Protein AF-A0A0F9H9V8-F1 (afdb_monomer_lite)

Organism: NCBI:txid412755

Secondary structure (DSSP, 8-state):
--SGGGSSS-SS--------HHHHHHHHHHHHHHHHHTTT-TTSS-HHHHHHHHHHHHHTT-HHHHHHHHHHHHHHHHT--HHHHHHHHHTTGGGGS-HHHHHHHHB-HHHHHHHHHHHHHHT-EEEEES-HHHHHHHHTT----TGGGGG-EEEEEEETBEEEEEEEEEESSS-S--GGGGG-TT--EEEEEEE--TTPEE---S--TT--EEEEEEESEEEEE-HHHH-TT-SEEEEE--TTS--EEEEE-GGGGG-TTEE---SS-S-----

pLDDT: mean 81.3, std 18.49, range [30.28, 97.94]

Radius of gyration: 24.4 Å; chains: 1; bounding box: 59×35×67 Å

Foldseek 3Di:
DPPVVPPPPDPDDPDPPPDDPVNVVVVVVVLVVVCVVVLNPCVSDPVVPSLVVLVVCVVVPPPSSLVVNLVVLLQQLQVLDLVSVVVCVVVVVLVSDDQLSSLVSNADPLQSVLVVQQCVLVVAGEDEDSDVVVCCVVPVPDPCAPVNVVVRYWYWYGGPRATQETEHEAELSRLADDPSVQSRLQHAYYAYEYECNDPDARDPPAAHQNYAYYEYEYEAEYEYECPCVRHVNYNAYEYEYHLVLRYAYEYAYLCVVVRPHYPYPDPHHPDYDHD

Structure (mmCIF, N/CA/C/O backbone):
data_AF-A0A0F9H9V8-F1
#
_entry.id   AF-A0A0F9H9V8-F1
#
loop_
_atom_site.group_PDB
_atom_site.id
_atom_site.type_symbol
_atom_site.label_atom_id
_atom_site.label_alt_id
_atom_site.label_comp_id
_atom_site.label_asym_id
_atom_site.label_entity_id
_atom_site.label_seq_id
_atom_site.pdbx_PDB_ins_code
_atom_site.Cartn_x
_atom_site.Cartn_y
_atom_site.Cartn_z
_atom_site.occupancy
_atom_site.B_iso_or_equiv
_atom_site.auth_seq_id
_atom_site.auth_comp_id
_atom_site.auth_asym_id
_atom_site.auth_atom_id
_atom_site.pdbx_PDB_model_num
ATOM 1 N N . MET A 1 1 ? -30.823 -3.955 3.398 1.00 42.53 1 MET A N 1
ATOM 2 C CA . MET A 1 1 ? -29.785 -3.569 4.380 1.00 42.53 1 MET A CA 1
ATOM 3 C C . MET A 1 1 ? -30.272 -3.730 5.824 1.00 42.53 1 MET A C 1
ATOM 5 O O . MET A 1 1 ? -29.443 -3.655 6.716 1.00 42.53 1 MET A O 1
ATOM 9 N N . ASP A 1 2 ? -31.561 -4.036 6.046 1.00 38.59 2 ASP A N 1
ATOM 10 C CA . ASP A 1 2 ? -32.163 -4.148 7.387 1.00 38.59 2 ASP A CA 1
ATOM 11 C C . ASP A 1 2 ? -32.181 -5.569 7.990 1.00 38.59 2 ASP A C 1
ATOM 13 O O . ASP A 1 2 ? -32.362 -5.717 9.192 1.00 38.59 2 ASP A O 1
ATOM 17 N N . GLU A 1 3 ? -31.931 -6.627 7.210 1.00 30.28 3 GLU A N 1
ATOM 18 C CA . GLU A 1 3 ? -31.941 -8.015 7.726 1.00 30.28 3 GLU A CA 1
ATOM 19 C C . GLU A 1 3 ? -30.644 -8.438 8.437 1.00 30.28 3 GLU A C 1
ATOM 21 O O . GLU A 1 3 ? -30.652 -9.360 9.249 1.00 30.28 3 GLU A O 1
ATOM 26 N N . PHE A 1 4 ? -29.524 -7.750 8.191 1.00 36.34 4 PHE A N 1
ATOM 27 C CA . PHE A 1 4 ? -28.227 -8.110 8.784 1.00 36.34 4 PHE A CA 1
ATOM 28 C C . PHE A 1 4 ? -28.034 -7.584 10.215 1.00 36.34 4 PHE A C 1
ATOM 30 O O . PHE A 1 4 ? -27.213 -8.120 10.956 1.00 36.34 4 PHE A O 1
ATOM 37 N N . LEU A 1 5 ? -28.806 -6.575 10.632 1.00 38.12 5 LEU A N 1
ATOM 38 C CA . LEU A 1 5 ? -28.723 -5.994 11.979 1.00 38.12 5 LEU A CA 1
ATOM 39 C C . LEU A 1 5 ? -29.393 -6.868 13.053 1.00 38.12 5 LEU A C 1
ATOM 41 O O . LEU A 1 5 ? -29.128 -6.686 14.237 1.00 38.12 5 LEU A O 1
ATOM 45 N N . SER A 1 6 ? -30.224 -7.840 12.660 1.00 37.81 6 SER A N 1
ATOM 46 C CA . SER A 1 6 ? -30.973 -8.683 13.601 1.00 37.81 6 SER A CA 1
ATOM 47 C C . SER A 1 6 ? -30.208 -9.929 14.068 1.00 37.81 6 SER A C 1
ATOM 49 O O . SER A 1 6 ? -30.595 -10.530 15.069 1.00 37.81 6 SER A O 1
ATOM 51 N N . GLN A 1 7 ? -29.153 -10.353 13.362 1.00 34.28 7 GLN A N 1
ATOM 52 C CA . GLN A 1 7 ? -28.537 -11.670 13.589 1.00 34.28 7 GLN A CA 1
ATOM 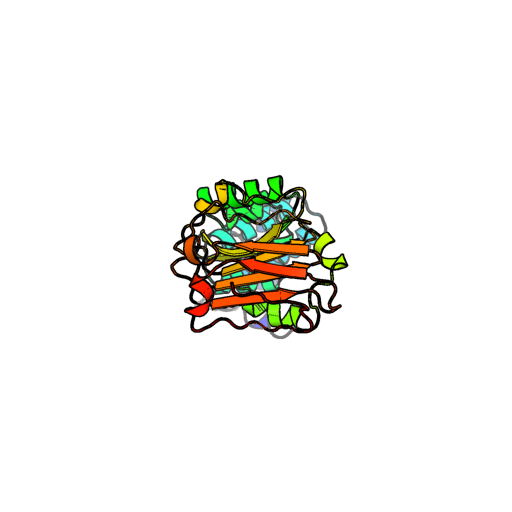53 C C . GLN A 1 7 ? -27.260 -11.640 14.448 1.00 34.28 7 GLN A C 1
ATOM 55 O O . GLN A 1 7 ? -26.796 -12.694 14.873 1.00 34.28 7 GLN A O 1
ATOM 60 N N . GLY A 1 8 ? -26.712 -10.461 14.763 1.00 35.69 8 GLY A N 1
ATOM 61 C CA . GLY A 1 8 ? -25.445 -10.331 15.503 1.00 35.69 8 GLY A CA 1
ATOM 62 C C . GLY A 1 8 ? -25.539 -10.351 17.036 1.00 35.69 8 GLY A C 1
ATOM 63 O O . GLY A 1 8 ? -24.519 -10.502 17.697 1.00 35.69 8 GLY A O 1
ATOM 64 N N . PHE A 1 9 ? -26.731 -10.218 17.628 1.00 50.59 9 PHE A N 1
ATOM 65 C CA . PHE A 1 9 ? -26.868 -9.905 19.063 1.00 50.59 9 PHE A CA 1
ATOM 66 C C . PHE A 1 9 ? -27.040 -11.105 20.014 1.00 50.59 9 PHE A C 1
ATOM 68 O O . PHE A 1 9 ? -27.325 -10.915 21.192 1.00 50.59 9 PHE A O 1
ATOM 75 N N . THR A 1 10 ? -26.868 -12.354 19.566 1.00 42.44 10 THR A N 1
ATOM 76 C CA . THR A 1 10 ? -27.238 -13.526 20.395 1.00 42.44 10 THR A CA 1
ATOM 77 C C . THR A 1 10 ? -26.189 -14.632 20.477 1.00 42.44 10 THR A C 1
ATOM 79 O O . THR A 1 10 ? -26.495 -15.809 20.304 1.00 42.44 10 THR A O 1
ATOM 82 N N . SER A 1 11 ? -24.948 -14.308 20.843 1.00 41.22 11 SER A N 1
ATOM 83 C CA . SER A 1 11 ? -24.007 -15.365 21.237 1.00 41.22 11 SER A CA 1
ATOM 84 C C . SER A 1 11 ? -23.058 -14.947 22.356 1.00 41.22 11 SER A C 1
ATOM 86 O O . SER A 1 11 ? -21.870 -14.781 22.104 1.00 41.22 11 SER A O 1
ATOM 88 N N . ASN A 1 12 ? -23.577 -14.777 23.583 1.00 43.12 12 ASN A N 1
ATOM 89 C CA . ASN A 1 12 ? -22.897 -15.213 24.823 1.00 43.12 12 ASN A CA 1
ATOM 90 C C . ASN A 1 12 ? -23.678 -14.946 26.126 1.00 43.12 12 ASN A C 1
ATOM 92 O O . ASN A 1 12 ? -23.116 -14.487 27.115 1.00 43.12 12 ASN A O 1
ATOM 96 N N . ILE A 1 13 ? -24.968 -15.297 26.187 1.00 49.28 13 ILE A N 1
ATOM 97 C CA . ILE A 1 13 ? -25.657 -15.448 27.481 1.00 49.28 13 ILE A CA 1
ATOM 98 C C . ILE A 1 13 ? -26.477 -16.742 27.451 1.00 49.28 13 ILE A C 1
ATOM 100 O O . ILE A 1 13 ? -27.664 -16.753 27.137 1.00 49.28 13 ILE A O 1
ATOM 104 N N . GLN A 1 14 ? -25.835 -17.868 27.777 1.00 43.97 14 GLN A N 1
ATOM 105 C CA . GLN A 1 14 ? -26.505 -19.148 28.057 1.00 43.97 14 GLN A CA 1
ATOM 106 C C . GLN A 1 14 ? -27.142 -19.171 29.462 1.00 43.97 14 GLN A C 1
ATOM 108 O O . GLN A 1 14 ? -27.005 -20.126 30.213 1.00 43.97 14 GLN A O 1
ATOM 113 N N . ASN A 1 15 ? -27.873 -18.114 29.806 1.00 46.66 15 ASN A N 1
ATOM 114 C CA . ASN A 1 15 ? -28.843 -18.095 30.896 1.00 46.66 15 ASN A CA 1
ATOM 115 C C . ASN A 1 15 ? -29.900 -17.049 30.534 1.00 46.66 15 ASN A C 1
ATOM 117 O O . ASN A 1 15 ? -29.785 -15.883 30.897 1.00 46.66 15 ASN A O 1
ATOM 121 N N . LYS A 1 16 ? -30.919 -17.451 29.762 1.00 49.47 16 LYS A N 1
ATOM 122 C CA . LYS A 1 16 ? -32.106 -16.622 29.519 1.00 49.47 16 LYS A CA 1
ATOM 123 C C . LYS A 1 16 ? -32.921 -16.528 30.813 1.00 49.47 16 LYS A C 1
ATOM 125 O O . LYS A 1 16 ? -33.947 -17.183 30.962 1.00 49.47 16 LYS A O 1
ATOM 130 N N . SER A 1 17 ? -32.484 -15.685 31.742 1.00 58.38 17 SER A N 1
ATOM 131 C CA . SER A 1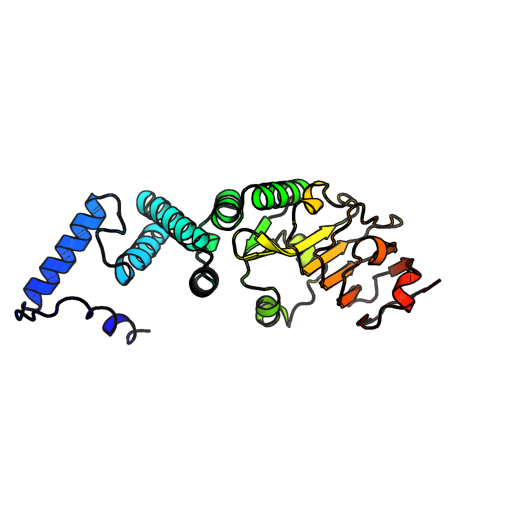 17 ? -33.447 -14.869 32.473 1.00 58.38 17 SER A CA 1
ATOM 132 C C . SER A 1 17 ? -34.182 -14.035 31.421 1.00 58.38 17 SER A C 1
ATOM 134 O O . SER A 1 17 ? -33.531 -13.332 30.647 1.00 58.38 17 SER A O 1
ATOM 136 N N . GLN A 1 18 ? -35.505 -14.175 31.314 1.00 71.81 18 GLN A N 1
ATOM 137 C CA . GLN A 1 18 ? -36.325 -13.326 30.445 1.00 71.81 18 GLN A CA 1
ATOM 138 C C . GLN A 1 18 ? -36.279 -11.894 30.988 1.00 71.81 18 GLN A C 1
ATOM 140 O O . GLN A 1 18 ? -37.134 -11.506 31.774 1.00 71.81 18 GLN A O 1
ATOM 145 N N . ILE A 1 19 ? -35.252 -11.139 30.606 1.00 83.12 19 ILE A N 1
ATOM 146 C CA . ILE A 1 19 ? -35.270 -9.683 30.712 1.00 83.12 19 ILE A CA 1
ATOM 147 C C . ILE A 1 19 ? -36.359 -9.164 29.775 1.00 83.12 19 ILE A C 1
ATOM 149 O O . ILE A 1 19 ? -36.521 -9.652 28.653 1.00 83.12 19 ILE A O 1
ATOM 153 N N . SER A 1 20 ? -37.161 -8.229 30.266 1.00 93.06 20 SER A N 1
ATOM 154 C CA . SER A 1 20 ? -38.171 -7.559 29.456 1.00 93.06 20 SER A CA 1
ATOM 155 C C . SER A 1 20 ? -37.505 -6.682 28.384 1.00 93.06 20 SER A C 1
ATOM 157 O O . SER A 1 20 ? -36.374 -6.229 28.578 1.00 93.06 20 SER A O 1
ATOM 159 N N . PRO A 1 21 ? -38.197 -6.376 27.269 1.00 92.25 21 PRO A N 1
ATOM 160 C CA . PRO A 1 21 ? -37.672 -5.453 26.258 1.00 92.25 21 PRO A CA 1
ATOM 161 C C . PRO A 1 21 ? -37.273 -4.079 26.823 1.00 92.25 21 PRO A C 1
ATOM 163 O O . PRO A 1 21 ? -36.350 -3.444 26.322 1.00 92.25 21 PRO A O 1
ATOM 166 N N . GLU A 1 22 ? -37.954 -3.618 27.876 1.00 93.06 22 GLU A N 1
ATOM 167 C CA . GLU A 1 22 ? -37.622 -2.368 28.564 1.00 93.06 22 GLU A CA 1
ATOM 168 C C . GLU A 1 22 ? -36.300 -2.480 29.338 1.00 93.06 22 GLU A C 1
ATOM 170 O O . GLU A 1 22 ? -35.440 -1.609 29.217 1.00 93.06 22 GLU A O 1
ATOM 175 N N . GLU A 1 23 ? -36.096 -3.564 30.089 1.00 91.81 23 GLU A N 1
ATOM 176 C CA . GLU A 1 23 ? -34.836 -3.811 30.802 1.00 91.81 23 GLU A CA 1
ATOM 177 C C . GLU A 1 23 ? -33.660 -3.981 29.831 1.00 91.81 23 GLU A C 1
ATOM 179 O O . GLU A 1 23 ? -32.587 -3.426 30.064 1.00 91.81 23 GLU A O 1
ATOM 184 N N . GLU A 1 24 ? -33.863 -4.686 28.715 1.00 87.25 24 GLU A N 1
ATOM 185 C CA . GLU A 1 24 ? -32.868 -4.821 27.645 1.00 87.25 24 GLU A CA 1
ATOM 186 C C . GLU A 1 24 ? -32.487 -3.449 27.063 1.00 87.25 24 GLU A C 1
ATOM 188 O O . GLU A 1 24 ? -31.302 -3.121 26.948 1.00 87.25 24 GLU A O 1
ATOM 193 N N . PHE A 1 25 ? -33.478 -2.595 26.781 1.00 90.12 25 PHE A N 1
ATOM 194 C CA . PHE A 1 25 ? -33.245 -1.225 26.322 1.00 90.12 25 PHE A CA 1
ATOM 195 C C . PHE A 1 25 ? -32.429 -0.403 27.331 1.00 90.12 25 PHE A C 1
ATOM 197 O O . PHE A 1 25 ? -31.466 0.268 26.949 1.00 90.12 25 PHE A O 1
ATOM 204 N N . TRP A 1 26 ? -32.762 -0.478 28.623 1.00 93.50 26 TRP A N 1
ATOM 205 C CA . TRP A 1 26 ? -32.015 0.210 29.680 1.00 93.50 26 TRP A CA 1
ATOM 206 C C . TRP A 1 26 ? -30.564 -0.258 29.780 1.00 93.50 26 TRP A C 1
ATOM 208 O O . TRP A 1 26 ? -29.662 0.573 29.937 1.00 93.50 26 TRP A O 1
ATOM 218 N N . VAL A 1 27 ? -30.321 -1.564 29.651 1.00 89.38 27 VAL A N 1
ATOM 219 C CA . VAL A 1 27 ? -28.967 -2.130 29.631 1.00 89.38 27 VAL A CA 1
ATOM 220 C C . VAL A 1 27 ? -28.179 -1.597 28.433 1.00 89.38 27 VAL A C 1
ATOM 222 O O . VAL A 1 27 ? -27.057 -1.116 28.605 1.00 89.38 27 VAL A O 1
ATOM 225 N N . HIS A 1 28 ? -28.763 -1.587 27.232 1.00 86.94 28 HIS A N 1
ATOM 226 C CA . HIS A 1 28 ? -28.102 -1.031 26.049 1.00 86.94 28 HIS A CA 1
ATOM 227 C C . HIS A 1 28 ? -27.785 0.462 26.191 1.00 86.94 28 HIS A C 1
ATOM 229 O O . HIS A 1 28 ? -26.655 0.874 25.921 1.00 86.94 28 HIS A O 1
ATOM 235 N N . CYS A 1 29 ? -28.740 1.265 26.666 1.00 91.88 29 CYS A N 1
ATOM 236 C CA . CYS A 1 29 ? -28.534 2.691 26.922 1.00 91.88 29 CYS A CA 1
ATOM 237 C C . CYS A 1 29 ? -27.418 2.932 27.946 1.00 91.88 29 CYS A C 1
ATOM 239 O O . CYS A 1 29 ? -26.574 3.803 27.740 1.00 91.88 29 CYS A O 1
ATOM 241 N N . SER A 1 30 ? -27.367 2.132 29.014 1.00 92.19 30 SER A N 1
ATOM 242 C CA . SER A 1 30 ? -26.337 2.242 30.054 1.00 92.19 30 SER A CA 1
ATOM 243 C C . SER A 1 30 ? -24.945 1.892 29.522 1.00 92.19 30 SER A C 1
ATOM 245 O O . SER A 1 30 ? -23.973 2.589 29.828 1.00 92.19 30 SER A O 1
ATOM 247 N N . ASN A 1 31 ? -24.845 0.867 28.669 1.00 92.19 31 ASN A N 1
ATOM 248 C CA . ASN A 1 31 ? -23.595 0.487 28.009 1.00 92.19 31 ASN A CA 1
ATOM 249 C C . ASN A 1 31 ? -23.102 1.588 27.058 1.00 92.19 31 ASN A C 1
ATOM 251 O O . ASN A 1 31 ? -21.935 1.968 27.119 1.00 92.19 31 ASN A O 1
ATOM 255 N N . ILE A 1 32 ? -23.986 2.159 26.230 1.00 93.69 32 ILE A N 1
ATOM 256 C CA . ILE A 1 32 ? -23.645 3.276 25.328 1.00 93.69 32 ILE A CA 1
ATOM 257 C C . ILE A 1 32 ? -23.238 4.519 26.129 1.00 93.69 32 ILE A C 1
ATOM 259 O O . ILE A 1 32 ? -22.255 5.179 25.788 1.00 93.69 32 ILE A O 1
ATOM 263 N N . HIS A 1 33 ? -23.954 4.829 27.213 1.00 93.75 33 HIS A N 1
ATOM 264 C CA . HIS A 1 33 ? -23.616 5.946 28.090 1.00 93.75 33 HIS A CA 1
ATOM 265 C C . HIS A 1 33 ? -22.220 5.768 28.694 1.00 93.75 33 HIS A C 1
ATOM 267 O O . HIS A 1 33 ? -21.375 6.654 28.569 1.00 93.75 33 HIS A O 1
ATOM 273 N N . THR A 1 34 ? -21.934 4.592 29.252 1.00 94.81 34 THR A N 1
ATOM 274 C CA . THR A 1 34 ? -20.624 4.262 29.829 1.00 94.81 34 THR A CA 1
ATOM 275 C C . THR A 1 34 ? -19.517 4.338 28.781 1.00 94.81 34 THR A C 1
ATOM 277 O O . THR A 1 34 ? -18.477 4.947 29.027 1.00 94.81 34 THR A O 1
ATOM 280 N N . TRP A 1 35 ? -19.750 3.788 27.590 1.00 95.31 35 TRP A N 1
ATOM 281 C CA . TRP A 1 35 ? -18.833 3.869 26.456 1.00 95.31 35 TRP A CA 1
ATOM 282 C C . TRP A 1 35 ? -18.513 5.325 26.069 1.00 95.31 35 TRP A C 1
ATOM 284 O O . TRP A 1 35 ? -17.344 5.677 25.910 1.00 95.31 35 TRP A O 1
ATOM 294 N N . SER A 1 36 ? -19.523 6.202 26.011 1.00 95.44 36 SER A N 1
ATOM 295 C CA . SER A 1 36 ? -19.330 7.631 25.718 1.00 95.44 36 SER A CA 1
ATOM 296 C C . SER A 1 36 ? -18.550 8.376 26.813 1.00 95.44 36 SER A C 1
ATOM 298 O O . SER A 1 36 ? -17.681 9.189 26.503 1.00 95.44 36 SER A O 1
ATOM 300 N N . LEU A 1 37 ? -18.787 8.054 28.093 1.00 95.12 37 LEU A N 1
ATOM 301 C CA . LEU A 1 37 ? -18.070 8.653 29.226 1.00 95.12 37 LEU A CA 1
ATOM 302 C C . LEU A 1 37 ? -16.596 8.230 29.290 1.00 95.12 37 LEU A C 1
ATOM 304 O O . LEU A 1 37 ? -15.765 8.969 29.813 1.00 95.12 37 LEU A O 1
ATOM 308 N N . ASN A 1 38 ? -16.257 7.069 28.732 1.00 95.94 38 ASN A N 1
ATOM 309 C CA . ASN A 1 38 ? -14.901 6.518 28.720 1.00 95.94 38 ASN A CA 1
ATOM 310 C C . ASN A 1 38 ? -14.177 6.777 27.391 1.00 95.94 38 ASN A C 1
ATOM 312 O O . ASN A 1 38 ? -13.389 5.955 26.931 1.00 95.94 38 ASN A O 1
ATOM 316 N N . SER A 1 39 ? -14.439 7.929 26.761 1.00 95.44 39 SER A N 1
ATOM 317 C CA . SER A 1 39 ? -13.772 8.348 25.518 1.00 95.44 39 SER A CA 1
ATOM 318 C C . SER A 1 39 ? -13.842 7.298 24.404 1.00 95.44 39 SER A C 1
ATOM 320 O O . SER A 1 39 ? -12.886 7.126 23.651 1.00 95.44 39 SER A O 1
ATOM 322 N N . TYR A 1 40 ? -14.975 6.603 24.307 1.00 96.25 40 TYR A N 1
ATOM 323 C CA . TYR A 1 40 ? -15.253 5.600 23.285 1.00 96.25 40 TYR A CA 1
ATOM 324 C C . TYR A 1 40 ? -14.365 4.344 23.320 1.00 96.25 40 TYR A C 1
ATOM 326 O O . TYR A 1 40 ? -14.160 3.721 22.275 1.00 96.25 40 TYR A O 1
ATOM 334 N N . ASP A 1 41 ? -13.878 3.932 24.496 1.00 93.44 41 ASP A N 1
ATOM 335 C CA . ASP A 1 41 ? -13.137 2.674 24.674 1.00 93.44 41 ASP A CA 1
ATOM 336 C C . ASP A 1 41 ? -13.905 1.472 24.087 1.00 93.44 41 ASP A C 1
ATOM 338 O O . ASP A 1 41 ? -14.933 1.037 24.611 1.00 93.44 41 ASP A O 1
ATOM 342 N N . THR A 1 42 ? -13.396 0.916 22.984 1.00 91.31 42 THR A N 1
ATOM 343 C CA . THR A 1 42 ? -14.050 -0.162 22.228 1.00 91.31 42 THR A CA 1
ATOM 344 C C . THR A 1 42 ? -14.091 -1.500 22.961 1.00 91.31 42 THR A C 1
ATOM 346 O O . THR A 1 42 ? -14.715 -2.430 22.458 1.00 91.31 42 THR A O 1
ATOM 349 N N . SER A 1 43 ? -13.473 -1.617 24.141 1.00 89.31 43 SER A N 1
ATOM 350 C CA . SER A 1 43 ? -13.613 -2.789 25.013 1.00 89.31 43 SER A CA 1
ATOM 351 C C . SER A 1 43 ? -14.905 -2.787 25.841 1.00 89.31 43 SER A C 1
ATOM 353 O O . SER A 1 43 ? -15.314 -3.842 26.325 1.00 89.31 43 SER A O 1
ATOM 355 N N . LEU A 1 44 ? -15.564 -1.629 25.985 1.00 90.19 44 LEU A N 1
ATOM 356 C CA . LEU A 1 44 ? -16.762 -1.450 26.820 1.00 90.19 44 LEU A CA 1
ATOM 357 C C . LEU A 1 44 ? -18.080 -1.681 26.076 1.00 90.19 44 LEU A C 1
ATOM 359 O O . LEU A 1 44 ? -19.141 -1.742 26.696 1.00 90.19 44 LEU A O 1
ATOM 363 N N . LEU A 1 45 ? -18.028 -1.779 24.750 1.00 90.19 45 LEU A N 1
ATOM 364 C CA . LEU A 1 45 ? -19.191 -1.991 23.903 1.00 90.19 45 LEU A CA 1
ATOM 365 C C . LEU A 1 45 ? -18.884 -3.101 22.903 1.00 90.19 45 LEU A C 1
ATOM 367 O O . LEU A 1 45 ? -17.759 -3.216 22.421 1.00 90.19 45 LEU A O 1
ATOM 371 N N . ASP A 1 46 ? -19.889 -3.914 22.584 1.00 86.12 46 ASP A N 1
ATOM 372 C CA . ASP A 1 46 ? -19.733 -4.972 21.593 1.00 86.12 46 ASP A CA 1
ATOM 373 C C . ASP A 1 46 ? -19.181 -4.406 20.272 1.00 86.12 46 ASP A C 1
ATOM 375 O O . ASP A 1 46 ? -19.636 -3.371 19.776 1.00 86.12 46 ASP A O 1
ATOM 379 N N . SER A 1 47 ? -18.182 -5.085 19.703 1.00 79.69 47 SER A N 1
ATOM 380 C CA . SER A 1 47 ? -17.448 -4.588 18.537 1.00 79.69 47 SER A CA 1
ATOM 381 C C . SER A 1 47 ? -18.319 -4.384 17.290 1.00 79.69 47 SER A C 1
ATOM 383 O O . SER A 1 47 ? -18.001 -3.506 16.481 1.00 79.69 47 SER A O 1
ATOM 385 N N . TYR A 1 48 ? -19.428 -5.127 17.158 1.00 82.75 48 TYR A N 1
ATOM 386 C CA . TYR A 1 48 ? -20.402 -4.960 16.078 1.00 82.75 48 TYR A CA 1
ATOM 387 C C . TYR A 1 48 ? -21.164 -3.639 16.187 1.00 82.75 48 TYR A C 1
ATOM 389 O O . TYR A 1 48 ? -21.622 -3.124 15.169 1.00 82.75 48 TYR A O 1
ATOM 397 N N . LEU A 1 49 ? -21.272 -3.063 17.387 1.00 88.31 49 LEU A N 1
ATOM 398 C CA . LEU A 1 49 ? -21.928 -1.778 17.618 1.00 88.31 49 LEU A CA 1
ATOM 399 C C . LEU A 1 49 ? -20.917 -0.631 17.764 1.00 88.31 49 LEU A C 1
ATOM 401 O O . LEU A 1 49 ? -21.109 0.438 17.185 1.00 88.31 49 LEU A O 1
ATOM 405 N N . ALA A 1 50 ? -19.814 -0.859 18.479 1.00 92.38 50 ALA A N 1
ATOM 406 C CA . ALA A 1 50 ? -18.801 0.156 18.759 1.00 92.38 50 ALA A CA 1
ATOM 407 C C . ALA A 1 50 ? -18.186 0.736 17.483 1.00 92.38 50 ALA A C 1
ATOM 409 O O . ALA A 1 50 ? -18.092 1.953 17.331 1.00 92.38 50 ALA A O 1
ATOM 410 N N . PHE A 1 51 ? -17.791 -0.123 16.539 1.00 91.50 51 PHE A N 1
ATOM 411 C CA . PHE A 1 51 ? -17.070 0.323 15.349 1.00 91.50 51 PHE A CA 1
ATOM 412 C C . PHE A 1 51 ? -17.957 1.135 14.378 1.00 91.50 51 PHE A C 1
ATOM 414 O O . PHE A 1 51 ? -17.537 2.224 13.972 1.00 91.50 51 PHE A O 1
ATOM 421 N N . PRO A 1 52 ? -19.200 0.717 14.051 1.00 92.38 52 PRO A N 1
ATOM 422 C CA . PRO A 1 52 ? -20.115 1.549 13.266 1.00 92.38 52 PRO A CA 1
ATOM 423 C C . PRO A 1 52 ? -20.510 2.862 13.956 1.00 92.38 52 PRO A C 1
ATOM 425 O O . PRO A 1 52 ? -20.609 3.888 13.280 1.00 92.38 52 PRO A O 1
ATOM 428 N N . LEU A 1 53 ? -20.711 2.862 15.282 1.00 94.94 53 LEU A N 1
ATOM 429 C CA . LEU A 1 53 ? -21.012 4.090 16.027 1.00 94.94 53 LEU A CA 1
ATOM 430 C C . LEU A 1 53 ? -19.839 5.074 15.992 1.00 94.94 53 LEU A C 1
ATOM 432 O O . LEU A 1 53 ? -20.051 6.248 15.688 1.00 94.94 53 LEU A O 1
ATOM 436 N N . LEU A 1 54 ? -18.606 4.598 16.215 1.00 96.44 54 LEU A N 1
ATOM 437 C CA . LEU A 1 54 ? -17.391 5.410 16.075 1.00 96.44 54 LEU A CA 1
ATOM 438 C C . LEU A 1 54 ? -17.314 6.076 14.707 1.00 96.44 54 LEU A C 1
ATOM 440 O O . LEU A 1 54 ? -17.074 7.279 14.628 1.00 96.44 54 LEU A O 1
ATOM 444 N N . LYS A 1 55 ? -17.561 5.311 13.637 1.00 95.88 55 LYS A N 1
ATOM 445 C CA . LYS A 1 55 ? -17.580 5.847 12.276 1.00 95.88 55 LYS A CA 1
ATOM 446 C C . LYS A 1 55 ? -18.601 6.977 12.144 1.00 95.88 55 LYS A C 1
ATOM 448 O O . LYS A 1 55 ? -18.265 8.047 11.648 1.00 95.88 55 LYS A O 1
ATOM 453 N N . LYS A 1 56 ? -19.843 6.759 12.590 1.00 96.88 56 LYS A N 1
ATOM 454 C CA . LYS A 1 56 ? -20.918 7.760 12.481 1.00 96.88 56 LYS A CA 1
ATOM 455 C C . LYS A 1 56 ? -20.598 9.041 13.251 1.00 96.88 56 LYS A C 1
ATOM 457 O O . LYS A 1 56 ? -20.852 10.122 12.732 1.00 96.88 56 LYS A O 1
ATOM 462 N N . LEU A 1 57 ? -20.016 8.931 14.444 1.00 97.25 57 LEU A N 1
ATOM 463 C CA . LEU A 1 57 ? -19.585 10.086 15.235 1.00 97.25 57 LEU A CA 1
ATOM 464 C C . LEU A 1 57 ? -18.392 10.812 14.594 1.00 97.25 57 LEU A C 1
ATOM 466 O O . LEU A 1 57 ? -18.390 12.039 14.520 1.00 97.25 57 LEU A O 1
ATOM 470 N N . ALA A 1 58 ? -17.413 10.068 14.072 1.00 97.25 58 ALA A N 1
ATOM 471 C CA . ALA A 1 58 ? -16.281 10.632 13.341 1.00 97.25 58 ALA A CA 1
ATOM 472 C C . ALA A 1 58 ? -16.734 11.394 12.083 1.00 97.25 58 ALA A C 1
ATOM 474 O O . ALA A 1 58 ? -16.252 12.499 11.828 1.00 97.25 58 ALA A O 1
ATOM 475 N N . ASP A 1 59 ? -17.691 10.835 11.335 1.00 96.44 59 ASP A N 1
ATOM 476 C CA . ASP A 1 59 ? -18.309 11.462 10.159 1.00 96.44 59 ASP A CA 1
ATOM 477 C C . ASP A 1 59 ? -19.112 12.717 10.534 1.00 96.44 59 ASP A C 1
ATOM 479 O O . ASP A 1 59 ? -19.130 13.688 9.781 1.00 96.44 59 ASP A O 1
ATOM 483 N N . ALA A 1 60 ? -19.744 12.718 11.712 1.00 97.75 60 ALA A N 1
ATOM 484 C CA . ALA A 1 60 ? -20.449 13.874 12.264 1.00 97.75 60 ALA A CA 1
ATOM 485 C C . ALA A 1 60 ? -19.509 14.968 12.813 1.00 97.75 60 ALA A C 1
ATOM 487 O O . ALA A 1 60 ? -19.978 16.045 13.178 1.00 97.75 60 ALA A O 1
ATOM 488 N N . GLY A 1 61 ? -18.195 14.721 12.854 1.00 96.88 61 GLY A N 1
ATOM 489 C CA . GLY A 1 61 ? -17.184 15.701 13.254 1.00 96.88 61 GLY A CA 1
ATOM 490 C C . GLY A 1 61 ? -16.748 15.638 14.721 1.00 96.88 61 GLY A C 1
ATOM 491 O O . GLY A 1 61 ? -16.020 16.530 15.159 1.00 96.88 61 GLY A O 1
ATOM 492 N N . ASP A 1 62 ? -17.127 14.603 15.478 1.00 97.94 62 ASP A N 1
ATOM 493 C CA . ASP A 1 62 ? -16.602 14.395 16.832 1.00 97.94 62 ASP A CA 1
ATOM 494 C C . ASP A 1 62 ? -15.097 14.074 16.771 1.00 97.94 62 ASP A C 1
ATOM 496 O O . ASP A 1 62 ? -14.667 13.058 16.216 1.00 97.94 62 ASP A O 1
ATOM 500 N N . LEU A 1 63 ? -14.277 14.961 17.344 1.00 97.12 63 LEU A N 1
ATOM 501 C CA . LEU A 1 63 ? -12.817 14.862 17.299 1.00 97.12 63 LEU A CA 1
ATOM 502 C C . LEU A 1 63 ? -12.271 13.676 18.105 1.00 97.12 63 LEU A C 1
ATOM 504 O O . LEU A 1 63 ? -11.269 13.078 17.701 1.00 97.12 63 LEU A O 1
ATOM 508 N N . ILE A 1 64 ? -12.912 13.323 19.222 1.00 97.62 64 ILE A N 1
ATOM 509 C CA . ILE A 1 64 ? -12.503 12.191 20.059 1.00 97.62 64 ILE A CA 1
ATOM 510 C C . ILE A 1 64 ? -12.837 10.899 19.315 1.00 97.62 64 ILE A C 1
ATOM 512 O O . ILE A 1 64 ? -11.961 10.048 19.159 1.00 97.62 64 ILE A O 1
ATOM 516 N N . ALA A 1 65 ? -14.052 10.788 18.772 1.00 97.56 65 ALA A N 1
ATOM 517 C CA . ALA A 1 65 ? -14.467 9.628 17.992 1.00 97.56 65 ALA A CA 1
ATOM 518 C C . ALA A 1 65 ? -13.598 9.457 16.746 1.00 97.56 65 ALA A C 1
ATOM 520 O O . ALA A 1 65 ? -13.140 8.353 16.469 1.00 97.56 65 ALA A O 1
ATOM 521 N N . LYS A 1 66 ? -13.290 10.546 16.029 1.00 97.62 66 LYS A N 1
ATOM 522 C CA . LYS A 1 66 ? -12.398 10.515 14.863 1.00 97.62 66 LYS A CA 1
ATOM 523 C C . LYS A 1 66 ? -11.012 9.986 15.217 1.00 97.62 66 LYS A C 1
ATOM 525 O O . LYS A 1 66 ? -10.470 9.171 14.474 1.00 97.62 66 LYS A O 1
ATOM 530 N N . ARG A 1 67 ? -10.440 10.420 16.343 1.00 97.62 67 ARG A N 1
ATOM 531 C CA . ARG A 1 67 ? -9.141 9.925 16.819 1.00 97.62 67 ARG A CA 1
ATOM 532 C C . ARG A 1 67 ? -9.194 8.427 17.133 1.00 97.62 67 ARG A C 1
ATOM 534 O O . ARG A 1 67 ? -8.406 7.674 16.570 1.00 97.62 67 ARG A O 1
ATOM 541 N N . VAL A 1 68 ? -10.150 7.997 17.958 1.00 97.38 68 VAL A N 1
ATOM 542 C CA . VAL A 1 68 ? -10.303 6.585 18.360 1.00 97.38 68 VAL A CA 1
ATOM 543 C C . VAL A 1 68 ? -10.602 5.693 17.153 1.00 97.38 68 VAL A C 1
ATOM 545 O O . VAL A 1 68 ? -10.037 4.613 17.017 1.00 97.38 68 VAL A O 1
ATOM 548 N N . PHE A 1 69 ? -11.430 6.163 16.219 1.00 97.31 69 PHE A N 1
ATOM 549 C CA . PHE A 1 69 ? -11.743 5.441 14.991 1.00 97.31 69 PHE A CA 1
ATOM 550 C C . PHE A 1 69 ? -10.488 5.181 14.146 1.00 97.31 69 PHE A C 1
ATOM 552 O O . PHE A 1 69 ? -10.250 4.048 13.729 1.00 97.31 69 PHE A O 1
ATOM 559 N N . LYS A 1 70 ? -9.629 6.194 13.960 1.00 97.81 70 LYS A N 1
ATOM 560 C CA . LYS A 1 70 ? -8.348 6.046 13.247 1.00 97.81 70 LYS A CA 1
ATOM 561 C C . LYS A 1 70 ? -7.386 5.079 13.945 1.00 97.81 70 LYS A C 1
ATOM 563 O O . LYS A 1 70 ? -6.739 4.269 13.276 1.00 97.81 70 LYS A O 1
ATOM 568 N N . GLU A 1 71 ? -7.296 5.138 15.274 1.00 96.50 71 GLU A N 1
ATOM 569 C CA . GLU A 1 71 ? -6.488 4.206 16.075 1.00 96.50 71 GLU A CA 1
ATOM 570 C C . GLU A 1 71 ? -6.967 2.756 15.877 1.00 96.50 71 GLU A C 1
ATOM 572 O O . GLU A 1 71 ? -6.166 1.850 15.631 1.00 96.50 71 GLU A O 1
ATOM 577 N N . GLU A 1 72 ? -8.281 2.541 15.879 1.00 96.50 72 GLU A N 1
ATOM 578 C CA . GLU A 1 72 ? -8.907 1.232 15.704 1.00 96.50 72 GLU A CA 1
ATOM 579 C C . GLU A 1 72 ? -8.779 0.676 14.275 1.00 96.50 72 GLU A C 1
ATOM 581 O O . GLU A 1 72 ? -8.610 -0.539 14.104 1.00 96.50 72 GLU A O 1
ATOM 586 N N . ILE A 1 73 ? -8.801 1.536 13.250 1.00 96.75 73 ILE A N 1
ATOM 587 C CA . ILE A 1 73 ? -8.454 1.161 11.869 1.00 96.75 73 ILE A CA 1
ATOM 588 C C . ILE A 1 73 ? -6.986 0.726 11.813 1.00 96.75 73 ILE A C 1
ATOM 590 O O . ILE A 1 73 ? -6.677 -0.367 11.335 1.00 96.75 73 ILE A O 1
ATOM 594 N N . SER A 1 74 ? -6.084 1.536 12.375 1.00 96.88 74 SER A N 1
ATOM 595 C CA . SER A 1 74 ? -4.642 1.265 12.380 1.00 96.88 74 SER A CA 1
ATOM 596 C C . SER A 1 74 ? -4.310 -0.052 13.088 1.00 96.88 74 SER A C 1
ATOM 598 O O . SER A 1 74 ? -3.508 -0.847 12.600 1.00 96.88 74 SER A O 1
ATOM 600 N N . LYS A 1 75 ? -4.957 -0.327 14.226 1.00 95.19 75 LYS A N 1
ATOM 601 C CA . LYS A 1 75 ? -4.815 -1.583 14.975 1.00 95.19 75 LYS A CA 1
ATOM 602 C C . LYS A 1 75 ? -5.244 -2.793 14.147 1.00 95.19 75 LYS A C 1
ATOM 604 O O . LYS A 1 75 ? -4.559 -3.813 14.168 1.00 95.19 75 LYS A O 1
ATOM 609 N N . ARG A 1 76 ? -6.344 -2.682 13.394 1.00 94.94 76 ARG A N 1
ATOM 610 C CA . ARG A 1 76 ? -6.838 -3.753 12.515 1.00 94.94 76 ARG A CA 1
ATOM 611 C C . ARG A 1 76 ? -5.916 -3.983 11.318 1.00 94.94 76 ARG A C 1
ATOM 613 O O . ARG A 1 76 ? -5.626 -5.140 11.024 1.00 94.94 76 ARG A O 1
ATOM 620 N N . LEU A 1 77 ? -5.387 -2.929 10.694 1.00 95.44 77 LEU A N 1
ATOM 621 C CA . LEU A 1 77 ? -4.390 -3.050 9.619 1.00 95.44 77 LEU A CA 1
ATOM 622 C C . LEU A 1 77 ? -3.130 -3.792 10.092 1.00 95.44 77 LEU A C 1
ATOM 624 O O . LEU A 1 77 ? -2.676 -4.718 9.419 1.00 95.44 77 LEU A O 1
ATOM 628 N N . LYS A 1 78 ? -2.648 -3.499 11.308 1.00 94.31 78 LYS A N 1
ATOM 629 C CA . LYS A 1 78 ? -1.481 -4.175 11.909 1.00 94.31 78 LYS A CA 1
ATOM 630 C C . LYS A 1 78 ? -1.657 -5.683 12.093 1.00 94.31 78 LYS A C 1
ATOM 632 O O . LYS A 1 78 ? -0.659 -6.404 12.121 1.00 94.31 78 LYS A O 1
ATOM 637 N N . THR A 1 79 ? -2.893 -6.184 12.192 1.00 91.69 79 THR A N 1
ATOM 638 C CA . THR A 1 79 ? -3.140 -7.635 12.297 1.00 91.69 79 THR A CA 1
ATOM 639 C C . THR A 1 79 ? -2.703 -8.395 11.046 1.00 91.69 79 THR A C 1
ATOM 641 O O . THR A 1 79 ? -2.454 -9.593 11.136 1.00 91.69 79 THR A O 1
ATOM 644 N N . ASN A 1 80 ? -2.599 -7.715 9.894 1.00 84.69 80 ASN A N 1
ATOM 645 C CA . ASN A 1 80 ? -2.249 -8.302 8.598 1.00 84.69 80 ASN A CA 1
ATOM 646 C C . ASN A 1 80 ? -3.148 -9.487 8.176 1.00 84.69 80 ASN A C 1
ATOM 648 O O . ASN A 1 80 ? -2.772 -10.277 7.312 1.00 84.69 80 ASN A O 1
ATOM 652 N N . VAL A 1 81 ? -4.350 -9.615 8.752 1.00 92.62 81 VAL A N 1
ATOM 653 C CA . VAL A 1 81 ? -5.309 -10.661 8.377 1.00 92.62 81 VAL A CA 1
ATOM 654 C C . VAL A 1 81 ? -5.975 -10.274 7.048 1.00 92.62 81 VAL A C 1
ATOM 656 O O . VAL A 1 81 ? -6.665 -9.251 7.004 1.00 92.62 81 VAL A O 1
ATOM 659 N N . PRO A 1 82 ? -5.857 -11.080 5.971 1.00 91.19 82 PRO A N 1
ATOM 660 C CA . PRO A 1 82 ? -6.347 -10.700 4.641 1.00 91.19 82 PRO A CA 1
ATOM 661 C C . PRO A 1 82 ? -7.836 -10.340 4.591 1.00 91.19 82 PRO A C 1
ATOM 663 O O . PRO A 1 82 ? -8.219 -9.389 3.917 1.00 91.19 82 PRO A O 1
ATOM 666 N N . GLN A 1 83 ? -8.682 -11.067 5.329 1.00 92.06 83 GLN A N 1
ATOM 667 C CA . GLN A 1 83 ? -10.125 -10.799 5.374 1.00 92.06 83 GLN A CA 1
ATOM 668 C C . GLN A 1 83 ? -10.438 -9.448 6.027 1.00 92.06 83 GLN A C 1
ATOM 670 O O . GLN A 1 83 ? -11.300 -8.717 5.543 1.00 92.06 83 GLN A O 1
ATOM 675 N N . VAL A 1 84 ? -9.700 -9.095 7.085 1.00 92.25 84 VAL A N 1
ATOM 676 C CA . VAL A 1 84 ? -9.824 -7.797 7.758 1.00 92.25 84 VAL A CA 1
ATOM 677 C C . VAL A 1 84 ? -9.372 -6.688 6.818 1.00 92.25 84 VAL A C 1
ATOM 679 O O . VAL A 1 84 ? -10.105 -5.723 6.632 1.00 92.25 84 VAL A O 1
ATOM 682 N N . LEU A 1 85 ? -8.217 -6.846 6.165 1.00 93.06 85 LEU A N 1
ATOM 683 C CA . LEU A 1 85 ? -7.723 -5.874 5.188 1.00 93.06 85 LEU A CA 1
ATOM 684 C C . LEU A 1 85 ? -8.741 -5.642 4.062 1.00 93.06 85 LEU A C 1
ATOM 686 O O . LEU A 1 85 ? -9.080 -4.500 3.764 1.00 93.06 85 LEU A O 1
ATOM 690 N N . ARG A 1 86 ? -9.279 -6.718 3.476 1.00 92.31 86 ARG A N 1
ATOM 691 C CA . ARG A 1 86 ? -10.275 -6.628 2.401 1.00 92.31 86 ARG A CA 1
ATOM 692 C C . ARG A 1 86 ? -11.542 -5.903 2.849 1.00 92.31 86 ARG A C 1
ATOM 694 O O . ARG A 1 86 ? -12.047 -5.062 2.115 1.00 92.31 86 ARG A O 1
ATOM 701 N N . PHE A 1 87 ? -12.028 -6.198 4.053 1.00 92.12 87 PHE A N 1
ATOM 702 C CA . PHE A 1 87 ? -13.165 -5.493 4.642 1.00 92.12 87 PHE A CA 1
ATOM 703 C C . PHE A 1 87 ? -12.882 -3.993 4.803 1.00 92.12 87 PHE A C 1
ATOM 705 O O . PHE A 1 87 ? -13.678 -3.177 4.345 1.00 92.12 87 PHE A O 1
ATOM 712 N N . LEU A 1 88 ? -11.733 -3.624 5.384 1.00 94.00 88 LEU A N 1
ATOM 713 C CA . LEU A 1 88 ? -11.377 -2.219 5.598 1.00 94.00 88 LEU A CA 1
ATOM 714 C C . LEU A 1 88 ? -11.287 -1.431 4.282 1.00 94.00 88 LEU A C 1
ATOM 716 O O . LEU A 1 88 ? -11.788 -0.312 4.217 1.00 94.00 88 LEU A O 1
ATOM 720 N N . LEU A 1 89 ? -10.687 -2.019 3.242 1.00 91.88 89 LEU A N 1
ATOM 721 C CA . LEU A 1 89 ? -10.543 -1.384 1.928 1.00 91.88 89 LEU A CA 1
ATOM 722 C C . LEU A 1 89 ? -11.876 -1.275 1.174 1.00 91.88 89 LEU A C 1
ATOM 724 O O . LEU A 1 89 ? -12.138 -0.267 0.519 1.00 91.88 89 LEU A O 1
ATOM 728 N N . ASN A 1 90 ? -12.743 -2.288 1.271 1.00 89.81 90 ASN A N 1
ATOM 729 C CA . ASN A 1 90 ? -14.067 -2.256 0.640 1.00 89.81 90 ASN A CA 1
ATOM 730 C C . ASN A 1 90 ? -14.945 -1.142 1.220 1.00 89.81 90 ASN A C 1
ATOM 732 O O . ASN A 1 90 ? -15.603 -0.420 0.471 1.00 89.81 90 ASN A O 1
ATOM 736 N N . GLU A 1 91 ? -14.890 -0.962 2.539 1.00 90.38 91 GLU A N 1
ATOM 737 C CA . GLU A 1 91 ? -15.603 0.100 3.252 1.00 90.38 91 GLU A CA 1
ATOM 738 C C . GLU A 1 91 ? -14.868 1.456 3.220 1.00 90.38 91 GLU A C 1
ATOM 740 O O . GLU A 1 91 ? -15.353 2.439 3.785 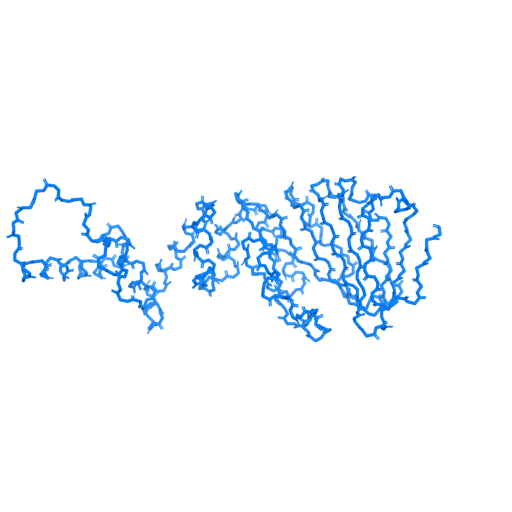1.00 90.38 91 GLU A O 1
ATOM 745 N N . LYS A 1 92 ? -13.714 1.531 2.535 1.00 91.56 92 LYS A N 1
ATOM 746 C CA . LYS A 1 92 ? -12.870 2.730 2.386 1.00 91.56 92 LYS A CA 1
ATOM 747 C C . LYS A 1 92 ? -12.418 3.340 3.719 1.00 91.56 92 LYS A C 1
ATOM 749 O O . LYS A 1 92 ? -12.315 4.562 3.855 1.00 91.56 92 LYS A O 1
ATOM 754 N N . TYR A 1 93 ? -12.173 2.506 4.728 1.00 95.19 93 TYR A N 1
ATOM 755 C CA . TYR A 1 93 ? -11.734 2.967 6.047 1.00 95.19 93 TYR A CA 1
ATOM 756 C C . TYR A 1 93 ? -10.286 3.454 6.069 1.00 95.19 93 TYR A C 1
ATOM 758 O O . TYR A 1 93 ? -9.932 4.290 6.896 1.00 95.19 93 TYR A O 1
ATOM 766 N N . ASP A 1 94 ? -9.455 2.993 5.142 1.00 92.94 94 ASP A N 1
ATOM 767 C CA . ASP A 1 94 ? -8.093 3.485 4.939 1.00 92.94 94 ASP A CA 1
ATOM 768 C C . ASP A 1 94 ? -8.045 4.993 4.628 1.00 92.94 94 ASP A C 1
ATOM 770 O O . ASP A 1 94 ? -7.113 5.670 5.057 1.00 92.94 94 ASP A O 1
ATOM 774 N N . LEU A 1 95 ? -9.090 5.551 4.001 1.00 93.25 95 LEU A N 1
ATOM 775 C CA . LEU A 1 95 ? -9.176 6.979 3.659 1.00 93.25 95 LEU A CA 1
ATOM 776 C C . LEU A 1 95 ? -9.302 7.918 4.875 1.00 93.25 95 LEU A C 1
ATOM 778 O O . LEU A 1 95 ? -9.192 9.135 4.725 1.00 93.25 95 LEU A O 1
ATOM 782 N N . TYR A 1 96 ? -9.536 7.384 6.079 1.00 96.25 96 TYR A N 1
ATOM 783 C CA . TYR A 1 96 ? -9.539 8.175 7.317 1.00 96.25 96 TYR A CA 1
ATOM 784 C C . TYR A 1 96 ? -8.126 8.419 7.866 1.00 96.25 96 TYR A C 1
ATOM 786 O O . TYR A 1 96 ? -7.954 9.265 8.752 1.00 96.25 96 TYR A O 1
ATOM 794 N N . LEU A 1 97 ? -7.125 7.683 7.374 1.00 97.12 97 LEU A N 1
ATOM 795 C CA . LEU A 1 97 ? -5.735 7.785 7.803 1.00 97.12 97 LEU A CA 1
ATOM 796 C C . LEU A 1 97 ? -4.959 8.781 6.936 1.00 97.12 97 LEU A C 1
ATOM 798 O O . LEU A 1 97 ? -5.208 8.936 5.741 1.00 97.12 97 LEU A O 1
ATOM 802 N N . THR A 1 98 ? -3.984 9.456 7.538 1.00 96.12 98 THR A N 1
ATOM 803 C CA . THR A 1 98 ? -2.952 10.166 6.778 1.00 96.12 98 THR A CA 1
ATOM 804 C C . THR A 1 98 ? -2.011 9.164 6.106 1.00 96.12 98 THR A C 1
ATOM 806 O O . THR A 1 98 ? -1.965 7.989 6.473 1.00 96.12 98 THR A O 1
ATOM 809 N N . GLN A 1 99 ? -1.206 9.634 5.148 1.00 94.56 99 GLN A N 1
ATOM 810 C CA . GLN A 1 99 ? -0.192 8.805 4.490 1.00 94.56 99 GLN A CA 1
ATOM 811 C C . GLN A 1 99 ? 0.737 8.129 5.514 1.00 94.56 99 GLN A C 1
ATOM 813 O O . GLN A 1 99 ? 0.980 6.931 5.441 1.00 94.56 99 GLN A O 1
ATOM 818 N N . GLU A 1 100 ? 1.219 8.883 6.501 1.00 95.94 100 GLU A N 1
ATOM 819 C CA . GLU A 1 100 ? 2.121 8.381 7.542 1.00 95.94 100 GLU A CA 1
ATOM 820 C C . GLU A 1 100 ? 1.454 7.318 8.430 1.00 95.94 100 GLU A C 1
ATOM 822 O O . GLU A 1 100 ? 2.039 6.268 8.711 1.00 95.94 100 GLU A O 1
ATOM 827 N N . GLU A 1 101 ? 0.205 7.551 8.838 1.00 97.38 101 GLU A N 1
ATOM 828 C CA . GLU A 1 101 ? -0.572 6.604 9.643 1.00 97.38 101 GLU A CA 1
ATOM 829 C C . GLU A 1 101 ? -0.879 5.319 8.864 1.00 97.38 101 GLU A C 1
ATOM 831 O O . GLU A 1 101 ? -0.751 4.217 9.401 1.00 97.38 101 GLU A O 1
ATOM 836 N N . LEU A 1 102 ? -1.231 5.435 7.581 1.00 97.31 102 LEU A N 1
ATOM 837 C CA . LEU A 1 102 ? -1.460 4.287 6.709 1.00 97.31 102 LEU A CA 1
ATOM 838 C C . LEU A 1 102 ? -0.186 3.445 6.578 1.00 97.31 102 LEU A C 1
ATOM 840 O O . LEU A 1 102 ? -0.205 2.247 6.854 1.00 97.31 102 LEU A O 1
ATOM 844 N N . LEU A 1 103 ? 0.938 4.067 6.212 1.00 97.19 103 LEU A N 1
ATOM 845 C CA . LEU A 1 103 ? 2.194 3.350 5.996 1.00 97.19 103 LEU A CA 1
ATOM 846 C C . LEU A 1 103 ? 2.705 2.694 7.285 1.00 97.19 103 LEU A C 1
ATOM 848 O O . LEU A 1 103 ? 3.074 1.523 7.271 1.00 97.19 103 LEU A O 1
ATOM 852 N N . SER A 1 104 ? 2.670 3.400 8.417 1.00 96.62 104 SER A N 1
ATOM 853 C CA . SER A 1 104 ? 3.107 2.858 9.714 1.00 96.62 104 SER A CA 1
ATOM 854 C C . SER A 1 104 ? 2.160 1.810 10.318 1.00 96.62 104 SER A C 1
ATOM 856 O O . SER A 1 104 ? 2.562 1.060 11.213 1.00 96.62 104 SER A O 1
ATOM 858 N N . SER A 1 105 ? 0.906 1.738 9.857 1.00 96.31 105 SER A N 1
ATOM 859 C CA . SER A 1 105 ? -0.060 0.730 10.310 1.00 96.31 105 SER A CA 1
ATOM 860 C C . SER A 1 105 ? -0.027 -0.561 9.496 1.00 96.31 105 SER A C 1
ATOM 862 O O . SER A 1 105 ? -0.336 -1.613 10.054 1.00 96.31 105 SER A O 1
ATOM 864 N N . ILE A 1 106 ? 0.375 -0.519 8.222 1.00 96.81 106 ILE A N 1
ATOM 865 C CA . ILE A 1 106 ? 0.399 -1.709 7.356 1.00 96.81 106 ILE A CA 1
ATOM 866 C C . ILE A 1 106 ? 1.804 -2.227 7.041 1.00 96.81 106 ILE A C 1
ATOM 868 O O . ILE A 1 106 ? 1.951 -3.416 6.773 1.00 96.81 106 ILE A O 1
ATOM 872 N N . LEU A 1 107 ? 2.838 -1.383 7.080 1.00 97.56 107 LEU A N 1
ATOM 873 C CA . LEU A 1 107 ? 4.208 -1.761 6.733 1.00 97.56 107 LEU A CA 1
ATOM 874 C C . LEU A 1 107 ? 5.103 -1.876 7.965 1.00 97.56 107 LEU A C 1
ATOM 876 O O . LEU A 1 107 ? 4.925 -1.209 8.982 1.00 97.56 107 LEU A O 1
ATOM 880 N N . ASN A 1 108 ? 6.130 -2.712 7.843 1.00 97.06 108 ASN A N 1
ATOM 881 C CA . ASN A 1 108 ? 7.262 -2.683 8.753 1.00 97.06 108 ASN A CA 1
ATOM 882 C C . ASN A 1 108 ? 8.050 -1.369 8.582 1.00 97.06 108 ASN A C 1
ATOM 884 O O . ASN A 1 108 ? 7.921 -0.673 7.574 1.00 97.06 108 ASN A O 1
ATOM 888 N N . THR A 1 109 ? 8.917 -1.059 9.544 1.00 96.44 109 THR A N 1
ATOM 889 C CA . THR A 1 109 ? 9.702 0.183 9.559 1.00 96.44 109 THR A CA 1
ATOM 890 C C . THR A 1 109 ? 10.535 0.405 8.292 1.00 96.44 109 THR A C 1
ATOM 892 O O . THR A 1 109 ? 10.579 1.518 7.782 1.00 96.44 109 THR A O 1
ATOM 895 N N . GLU A 1 110 ? 11.190 -0.632 7.769 1.00 96.69 110 GLU A N 1
ATOM 896 C CA . GLU A 1 110 ? 12.060 -0.535 6.593 1.00 96.69 110 GLU A CA 1
ATOM 897 C C . GLU A 1 110 ? 11.263 -0.194 5.326 1.00 96.69 110 GLU A C 1
ATOM 899 O O . GLU A 1 110 ? 11.609 0.763 4.629 1.00 96.69 110 GLU A O 1
ATOM 904 N N . ASP A 1 111 ? 10.187 -0.939 5.056 1.00 97.38 111 ASP A N 1
ATOM 905 C CA . ASP A 1 111 ? 9.311 -0.728 3.899 1.00 97.38 111 ASP A CA 1
ATOM 906 C C . ASP A 1 111 ? 8.552 0.605 4.009 1.00 97.38 111 ASP A C 1
ATOM 908 O O . ASP A 1 111 ? 8.412 1.313 3.014 1.00 97.38 111 ASP A O 1
ATOM 912 N N . SER A 1 112 ? 8.111 0.974 5.218 1.00 97.38 112 SER A N 1
ATOM 913 C CA . SER A 1 112 ? 7.431 2.247 5.489 1.00 97.38 112 SER A CA 1
ATOM 914 C C . SER A 1 112 ? 8.327 3.442 5.162 1.00 97.38 112 SER A C 1
ATOM 916 O O . SER A 1 112 ? 7.934 4.314 4.387 1.00 97.38 112 SER A O 1
ATOM 918 N N . ILE A 1 113 ? 9.572 3.441 5.660 1.00 96.50 113 ILE A N 1
ATOM 919 C CA . ILE A 1 113 ? 10.559 4.484 5.344 1.00 96.50 113 ILE A CA 1
ATOM 920 C C . ILE A 1 113 ? 10.851 4.495 3.842 1.00 96.50 113 ILE A C 1
ATOM 922 O O . ILE A 1 113 ? 10.840 5.554 3.224 1.00 96.50 113 ILE A O 1
ATOM 926 N N . ALA A 1 114 ? 11.082 3.326 3.234 1.00 97.00 114 ALA A N 1
ATOM 927 C CA . ALA A 1 114 ? 11.393 3.241 1.811 1.00 97.00 114 ALA A CA 1
ATOM 928 C C . ALA A 1 114 ? 10.282 3.838 0.938 1.00 97.00 114 ALA A C 1
ATOM 930 O O . ALA A 1 114 ? 10.575 4.621 0.034 1.00 97.00 114 ALA A O 1
ATOM 931 N N . LEU A 1 115 ? 9.022 3.496 1.220 1.00 97.25 115 LEU A N 1
ATOM 932 C CA . LEU A 1 115 ? 7.878 3.990 0.463 1.00 97.25 115 LEU A CA 1
ATOM 933 C C . LEU A 1 115 ? 7.608 5.474 0.738 1.00 97.25 115 LEU A C 1
ATOM 935 O O . LEU A 1 115 ? 7.287 6.204 -0.195 1.00 97.25 115 LEU A O 1
ATOM 939 N N . SER A 1 116 ? 7.809 5.945 1.971 1.00 96.50 116 SER A N 1
ATOM 940 C CA . SER A 1 116 ? 7.716 7.370 2.314 1.00 96.50 116 SER A CA 1
ATOM 941 C C . SER A 1 116 ? 8.777 8.213 1.594 1.00 96.50 116 SER A C 1
ATOM 943 O O . SER A 1 116 ? 8.472 9.294 1.087 1.00 96.50 116 SER A O 1
ATOM 945 N N . ASP A 1 117 ? 10.010 7.709 1.500 1.00 95.50 117 ASP A N 1
ATOM 946 C CA . ASP A 1 117 ? 11.103 8.370 0.779 1.00 95.50 117 ASP A CA 1
ATOM 947 C C . ASP A 1 117 ? 10.795 8.457 -0.723 1.00 95.50 117 ASP A C 1
ATOM 949 O O . ASP A 1 117 ? 11.021 9.493 -1.346 1.00 95.50 117 ASP A O 1
ATOM 953 N N . ILE A 1 118 ? 10.234 7.391 -1.306 1.00 94.50 118 ILE A N 1
ATOM 954 C CA . ILE A 1 118 ? 9.800 7.371 -2.712 1.00 94.50 118 ILE A CA 1
ATOM 955 C C . ILE A 1 118 ? 8.651 8.352 -2.941 1.00 94.50 118 ILE A C 1
ATOM 957 O O . ILE A 1 118 ? 8.699 9.127 -3.893 1.00 94.50 118 ILE A O 1
ATOM 961 N N . ALA A 1 119 ? 7.644 8.343 -2.065 1.00 94.06 119 ALA A N 1
ATOM 962 C CA . ALA A 1 119 ? 6.497 9.242 -2.145 1.00 94.06 119 ALA A CA 1
ATOM 963 C C . ALA A 1 119 ? 6.938 10.710 -2.121 1.00 94.06 119 ALA A C 1
ATOM 965 O O . ALA A 1 119 ? 6.498 11.507 -2.946 1.00 94.06 119 ALA A O 1
ATOM 966 N N . SER A 1 120 ? 7.866 11.040 -1.218 1.00 93.00 120 SER A N 1
ATOM 967 C CA . SER A 1 120 ? 8.430 12.384 -1.086 1.00 93.00 120 SER A CA 1
ATOM 968 C C . SER A 1 120 ? 9.284 12.768 -2.294 1.00 93.00 120 SER A C 1
ATOM 970 O O . SER A 1 120 ? 9.163 13.880 -2.791 1.00 93.00 120 SER A O 1
ATOM 972 N N . TYR A 1 121 ? 10.119 11.850 -2.793 1.00 91.62 121 TYR A N 1
ATOM 973 C CA . TYR A 1 121 ? 10.960 12.081 -3.972 1.00 91.62 121 TYR A CA 1
ATOM 974 C C . TYR A 1 121 ? 10.143 12.338 -5.241 1.00 91.62 121 TYR A C 1
ATOM 976 O O . TYR A 1 121 ? 10.542 13.159 -6.057 1.00 91.62 121 TYR A O 1
ATOM 984 N N . LEU A 1 122 ? 9.024 11.632 -5.413 1.00 89.88 122 LEU A N 1
ATOM 985 C CA . LEU A 1 122 ? 8.165 11.761 -6.591 1.00 89.88 122 LEU A CA 1
ATOM 986 C C . LEU A 1 122 ? 7.061 12.814 -6.434 1.00 89.88 122 LEU A C 1
ATOM 988 O O . LEU A 1 122 ? 6.377 13.097 -7.414 1.00 89.88 122 LEU A O 1
ATOM 992 N N . GLU A 1 123 ? 6.885 13.366 -5.231 1.00 91.00 123 GLU A N 1
ATOM 993 C CA . GLU A 1 123 ? 5.783 14.263 -4.861 1.00 91.00 123 GLU A CA 1
ATOM 994 C C . GLU A 1 123 ? 4.396 13.627 -5.091 1.00 91.00 123 GLU A C 1
ATOM 996 O O . GLU A 1 123 ? 3.480 14.247 -5.628 1.00 91.00 123 GLU A O 1
ATOM 1001 N N . VAL A 1 124 ? 4.230 12.362 -4.684 1.00 90.12 124 VAL A N 1
ATOM 1002 C CA . VAL A 1 124 ? 3.000 11.575 -4.902 1.00 90.12 124 VAL A CA 1
ATOM 1003 C C . VAL A 1 124 ? 2.396 11.038 -3.609 1.00 90.12 124 VAL A C 1
ATOM 1005 O O . VAL A 1 124 ? 3.058 10.961 -2.572 1.00 90.12 124 VAL A O 1
ATOM 1008 N N . LYS A 1 125 ? 1.131 10.605 -3.681 1.00 91.94 125 LYS A N 1
ATOM 1009 C CA . LYS A 1 125 ? 0.472 9.844 -2.614 1.00 91.94 125 LYS A CA 1
ATOM 1010 C C . LYS A 1 125 ? 0.258 8.398 -3.030 1.00 91.94 125 LYS A C 1
ATOM 1012 O O . LYS A 1 125 ? -0.063 8.104 -4.182 1.00 91.94 125 LYS A O 1
ATOM 1017 N N . TYR A 1 126 ? 0.413 7.509 -2.054 1.00 94.06 126 TYR A N 1
ATOM 1018 C CA . TYR A 1 126 ? 0.226 6.079 -2.237 1.00 94.06 126 TYR A CA 1
ATOM 1019 C C . TYR A 1 126 ? -1.023 5.584 -1.523 1.00 94.06 126 TYR A C 1
ATOM 1021 O O . TYR A 1 126 ? -1.167 5.767 -0.316 1.00 94.06 126 TYR A O 1
ATOM 1029 N N . TYR A 1 127 ? -1.875 4.887 -2.258 1.00 93.19 127 TYR A N 1
ATOM 1030 C CA . TYR A 1 127 ? -3.104 4.291 -1.763 1.00 93.19 127 TYR A CA 1
ATOM 1031 C C . TYR A 1 127 ? -2.961 2.775 -1.680 1.00 93.19 127 TYR A C 1
ATOM 1033 O O . TYR A 1 127 ? -2.395 2.129 -2.567 1.00 93.19 127 TYR A O 1
ATOM 1041 N N . LEU A 1 128 ? -3.476 2.210 -0.593 1.00 94.19 128 LEU A N 1
ATOM 1042 C CA . LEU A 1 128 ? -3.419 0.780 -0.343 1.00 94.19 128 LEU A CA 1
ATOM 1043 C C . LEU A 1 128 ? -4.504 0.063 -1.150 1.00 94.19 128 LEU A C 1
ATOM 1045 O O . LEU A 1 128 ? -5.670 0.448 -1.140 1.00 94.19 128 LEU A O 1
ATOM 1049 N N . VAL A 1 129 ? -4.125 -1.019 -1.819 1.00 92.88 129 VAL A N 1
ATOM 1050 C CA . VAL A 1 129 ? -5.053 -1.944 -2.473 1.00 92.88 129 VAL A CA 1
ATOM 1051 C C . VAL A 1 129 ? -4.789 -3.360 -1.987 1.00 92.88 129 VAL A C 1
ATOM 1053 O O . VAL A 1 129 ? -3.687 -3.680 -1.543 1.00 92.88 129 VAL A O 1
ATOM 1056 N N . PHE A 1 130 ? -5.804 -4.223 -2.057 1.00 90.56 130 PHE A N 1
ATOM 1057 C CA . PHE A 1 130 ? -5.654 -5.608 -1.613 1.00 90.56 130 PHE A CA 1
ATOM 1058 C C . PHE A 1 130 ? -4.679 -6.368 -2.518 1.00 90.56 130 PHE A C 1
ATOM 1060 O O . PHE A 1 130 ? -3.737 -6.993 -2.040 1.00 90.56 130 PHE A O 1
ATOM 1067 N N . GLN A 1 131 ? -4.893 -6.261 -3.829 1.00 88.81 131 GLN A N 1
ATOM 1068 C CA . GLN A 1 131 ? -3.987 -6.736 -4.868 1.00 88.81 131 GLN A CA 1
ATOM 1069 C C . GLN A 1 131 ? -4.261 -5.993 -6.183 1.00 88.81 131 GLN A C 1
ATOM 1071 O O . GLN A 1 131 ? -5.377 -5.521 -6.408 1.00 88.81 131 GLN A O 1
ATOM 1076 N N . PHE A 1 132 ? -3.289 -5.922 -7.092 1.00 85.94 132 PHE A N 1
ATOM 1077 C CA . PHE A 1 132 ? -3.458 -5.212 -8.370 1.00 85.94 132 PHE A CA 1
ATOM 1078 C C . PHE A 1 132 ? -4.447 -5.906 -9.314 1.00 85.94 132 PHE A C 1
ATOM 1080 O O . PHE A 1 132 ? -5.032 -5.264 -10.184 1.00 85.94 132 PHE A O 1
ATOM 1087 N N . ASP A 1 133 ? -4.690 -7.204 -9.137 1.00 79.50 133 ASP A N 1
ATOM 1088 C CA . ASP A 1 133 ? -5.724 -7.904 -9.900 1.00 79.50 133 ASP A CA 1
ATOM 1089 C C . ASP A 1 133 ? -7.140 -7.402 -9.538 1.00 79.50 133 ASP A C 1
ATOM 1091 O O . ASP A 1 133 ? -7.986 -7.314 -10.424 1.00 79.50 133 ASP A O 1
ATOM 1095 N N . ASP A 1 134 ? -7.370 -6.938 -8.302 1.00 68.50 134 ASP A N 1
ATOM 1096 C CA . ASP A 1 134 ? -8.646 -6.330 -7.879 1.00 68.50 134 ASP A CA 1
ATOM 1097 C C . ASP A 1 134 ? -8.828 -4.920 -8.473 1.00 68.50 134 ASP A C 1
ATOM 1099 O O . ASP A 1 134 ? -9.952 -4.441 -8.641 1.00 68.50 134 ASP A O 1
ATOM 1103 N N . LEU A 1 135 ? -7.729 -4.254 -8.853 1.00 65.81 135 LEU A N 1
ATOM 1104 C CA . LEU A 1 135 ? -7.797 -3.001 -9.602 1.00 65.81 135 LEU A CA 1
ATOM 1105 C C . LEU A 1 135 ? -8.348 -3.232 -11.013 1.00 65.81 135 LEU A C 1
ATOM 1107 O O . LEU A 1 135 ? -9.036 -2.361 -11.539 1.00 65.81 135 LEU A O 1
ATOM 1111 N N . ARG A 1 136 ? -8.125 -4.402 -11.630 1.00 53.66 136 ARG A N 1
ATOM 1112 C CA . ARG A 1 136 ? -8.575 -4.655 -13.009 1.00 53.66 136 ARG A CA 1
ATOM 1113 C C . ARG A 1 136 ? -10.083 -4.497 -13.174 1.00 53.66 136 ARG A C 1
ATOM 1115 O O . ARG A 1 136 ? -10.493 -3.938 -14.180 1.00 53.66 136 ARG A O 1
ATOM 1122 N N . GLU A 1 137 ? -10.904 -4.879 -12.200 1.00 47.75 137 GLU A N 1
ATOM 1123 C CA . GLU A 1 137 ? -12.359 -4.687 -12.315 1.00 47.75 137 GLU A CA 1
ATOM 1124 C C . GLU A 1 137 ? -12.781 -3.208 -12.272 1.00 47.75 137 GLU A C 1
ATOM 1126 O O . GLU A 1 137 ? -13.767 -2.839 -12.906 1.00 47.75 137 GLU A O 1
ATOM 1131 N N . LYS A 1 138 ? -12.001 -2.333 -11.620 1.00 48.12 138 LYS A N 1
ATOM 1132 C CA . LYS A 1 138 ? -12.213 -0.873 -11.648 1.00 48.12 138 LYS A CA 1
ATOM 1133 C C . LYS A 1 138 ? -11.575 -0.194 -12.869 1.00 48.12 138 LYS A C 1
ATOM 1135 O O . LYS A 1 138 ? -12.095 0.811 -13.342 1.00 48.12 138 LYS A O 1
ATOM 1140 N N . PHE A 1 139 ? -10.475 -0.744 -13.391 1.00 46.59 139 PHE A N 1
ATOM 1141 C CA . PHE A 1 139 ? -9.640 -0.149 -14.446 1.00 46.59 139 PHE A CA 1
ATOM 1142 C C . PHE A 1 139 ? -9.821 -0.761 -15.846 1.00 46.59 139 PHE A C 1
ATOM 1144 O O . PHE A 1 139 ? -9.209 -0.275 -16.796 1.00 46.59 139 PHE A O 1
ATOM 1151 N N . LEU A 1 140 ? -10.668 -1.784 -16.029 1.00 40.12 140 LEU A N 1
ATOM 1152 C CA . LEU A 1 140 ? -10.926 -2.408 -17.341 1.00 40.12 140 LEU A CA 1
ATOM 1153 C C . LEU A 1 140 ? -11.429 -1.420 -18.416 1.00 40.12 140 LEU A C 1
ATOM 1155 O O . LEU A 1 140 ? -11.360 -1.748 -19.597 1.00 40.12 140 LEU A O 1
ATOM 1159 N N . ASN A 1 141 ? -11.844 -0.205 -18.038 1.00 39.72 141 ASN A N 1
ATOM 1160 C CA . ASN A 1 141 ? -12.255 0.846 -18.973 1.00 39.72 141 ASN A CA 1
ATOM 1161 C C . ASN A 1 141 ? -11.268 2.012 -19.142 1.00 39.72 141 ASN A C 1
ATOM 1163 O O . ASN A 1 141 ? -11.547 2.898 -19.945 1.00 39.72 141 ASN A O 1
ATOM 1167 N N . ILE A 1 142 ? -10.131 2.049 -18.439 1.00 41.78 142 ILE A N 1
ATOM 1168 C CA . ILE A 1 142 ? -9.210 3.189 -18.525 1.00 41.78 142 ILE A CA 1
ATOM 1169 C C . ILE A 1 142 ? -7.776 2.663 -18.584 1.00 41.78 142 ILE A C 1
ATOM 1171 O O . ILE A 1 142 ? -7.118 2.424 -17.573 1.00 41.78 142 ILE A O 1
ATOM 1175 N N . TYR A 1 143 ? -7.259 2.515 -19.807 1.00 52.75 143 TYR A N 1
ATOM 1176 C CA . TYR A 1 143 ? -5.856 2.853 -20.035 1.00 52.75 143 TYR A CA 1
ATOM 1177 C C . TYR A 1 143 ? -5.678 4.239 -19.412 1.00 52.75 143 TYR A C 1
ATOM 1179 O O . TYR A 1 143 ? -6.306 5.158 -19.933 1.00 52.75 143 TYR A O 1
ATOM 1187 N N . ARG A 1 144 ? -4.947 4.379 -18.286 1.00 57.56 144 ARG A N 1
ATOM 1188 C CA . ARG A 1 144 ? -4.663 5.703 -17.699 1.00 57.56 144 ARG A CA 1
ATOM 1189 C C . ARG A 1 144 ? -4.259 6.604 -18.859 1.00 57.56 144 ARG A C 1
ATOM 1191 O O . ARG A 1 144 ? -3.277 6.311 -19.548 1.00 57.56 144 ARG A O 1
ATOM 1198 N N . SER A 1 145 ? -5.083 7.601 -19.149 1.00 57.91 145 SER A N 1
ATOM 1199 C CA . SER A 1 145 ? -4.754 8.573 -20.176 1.00 57.91 145 SER A CA 1
ATOM 1200 C C . SER A 1 145 ? -3.506 9.329 -19.717 1.00 57.91 145 SER A C 1
ATOM 1202 O O . SER A 1 145 ? -3.150 9.301 -18.537 1.00 57.91 145 SER A O 1
ATOM 1204 N N . GLN A 1 146 ? -2.816 10.007 -20.631 1.00 56.09 146 GLN A N 1
ATOM 1205 C CA . GLN A 1 146 ? -1.686 10.853 -20.239 1.00 56.09 146 GLN A CA 1
ATOM 1206 C C . GLN A 1 146 ? -2.106 11.895 -19.183 1.00 56.09 146 GLN A C 1
ATOM 1208 O O . GLN A 1 146 ? -1.319 12.232 -18.306 1.00 56.09 146 GLN A O 1
ATOM 1213 N N . GLU A 1 147 ? -3.363 12.344 -19.223 1.00 60.41 147 GLU A N 1
ATOM 1214 C CA . GLU A 1 147 ? -3.947 13.268 -18.249 1.00 60.41 147 GLU A CA 1
ATOM 1215 C C . GLU A 1 147 ? -4.091 12.626 -16.855 1.00 60.41 147 GLU A C 1
ATOM 1217 O O . GLU A 1 147 ? -3.804 13.274 -15.851 1.00 60.41 147 GLU A O 1
ATOM 1222 N N . ASP A 1 148 ? -4.406 11.327 -16.778 1.00 63.94 148 ASP A N 1
ATOM 1223 C CA . ASP A 1 148 ? -4.528 10.590 -15.510 1.00 63.94 148 ASP A CA 1
ATOM 1224 C C . ASP A 1 148 ? -3.183 10.337 -14.809 1.00 63.94 148 ASP A C 1
ATOM 1226 O O . ASP A 1 148 ? -3.150 10.061 -13.608 1.00 63.94 148 ASP A O 1
ATOM 1230 N N . LEU A 1 149 ? -2.055 10.429 -15.524 1.00 59.12 149 LEU A N 1
ATOM 1231 C CA . LEU A 1 149 ? -0.718 10.333 -14.916 1.00 59.12 149 LEU A CA 1
ATOM 1232 C C . LEU A 1 149 ? -0.429 11.509 -13.980 1.00 59.12 149 LEU A C 1
ATOM 1234 O O . LEU A 1 149 ? 0.355 11.374 -13.038 1.00 59.12 149 LEU A O 1
ATOM 1238 N N . TYR A 1 150 ? -1.093 12.643 -14.208 1.00 60.75 150 TYR A N 1
ATOM 1239 C CA . TYR A 1 150 ? -0.979 13.826 -13.365 1.00 60.75 150 TYR A CA 1
ATOM 1240 C C . TYR A 1 150 ? -1.936 13.800 -12.167 1.00 60.75 150 TYR A C 1
ATOM 1242 O O . TYR A 1 150 ? -1.910 14.728 -11.367 1.00 60.75 150 TYR A O 1
ATOM 1250 N N . ASN A 1 151 ? -2.734 12.739 -11.976 1.00 63.19 151 ASN A N 1
ATOM 1251 C CA . ASN A 1 151 ? -3.649 12.644 -10.832 1.00 63.19 151 ASN A CA 1
ATOM 1252 C C . ASN A 1 151 ? -2.958 12.301 -9.493 1.00 63.19 151 ASN A C 1
ATOM 1254 O O . ASN A 1 151 ? -3.643 12.183 -8.488 1.00 63.19 151 ASN A O 1
ATOM 1258 N N . TYR A 1 152 ? -1.624 12.184 -9.422 1.00 66.25 152 TYR A N 1
ATOM 1259 C CA . TYR A 1 152 ? -0.827 11.947 -8.193 1.00 66.25 152 TYR A CA 1
ATOM 1260 C C . TYR A 1 152 ? -1.224 10.724 -7.333 1.00 66.25 152 TYR A C 1
ATOM 1262 O O . TYR A 1 152 ? -0.648 10.523 -6.259 1.00 66.25 152 TYR A O 1
ATOM 1270 N N . GLU A 1 153 ? -2.163 9.892 -7.796 1.00 83.06 153 GLU A N 1
ATOM 1271 C CA . GLU A 1 153 ? -2.625 8.690 -7.106 1.00 83.06 153 GLU A CA 1
ATOM 1272 C C . GLU A 1 153 ? -1.911 7.451 -7.644 1.00 83.06 153 GLU A C 1
ATOM 1274 O O . GLU A 1 153 ? -2.090 7.029 -8.796 1.00 83.06 153 GLU A O 1
ATOM 1279 N N . TYR A 1 154 ? -1.100 6.851 -6.782 1.00 90.38 154 TYR A N 1
ATOM 1280 C CA . TYR A 1 154 ? -0.377 5.622 -7.071 1.00 90.38 154 TYR A CA 1
ATOM 1281 C C . TYR A 1 154 ? -0.769 4.553 -6.074 1.00 90.38 154 TYR A C 1
ATOM 1283 O O . TYR A 1 154 ? -1.098 4.852 -4.929 1.00 90.38 154 TYR A O 1
ATOM 1291 N N . TYR A 1 155 ? -0.748 3.299 -6.504 1.00 93.31 155 TYR A N 1
ATOM 1292 C CA . TYR A 1 155 ? -1.186 2.197 -5.659 1.00 93.31 155 TYR A CA 1
ATOM 1293 C C . TYR A 1 155 ? -0.022 1.326 -5.201 1.00 93.31 155 TYR A C 1
ATOM 1295 O O . TYR A 1 155 ? 0.995 1.175 -5.882 1.00 93.31 155 TYR A O 1
ATOM 1303 N N . PHE A 1 156 ? -0.196 0.721 -4.034 1.00 96.31 156 PHE A N 1
ATOM 1304 C CA . PHE A 1 156 ? 0.644 -0.367 -3.559 1.00 96.31 156 PHE A CA 1
ATOM 1305 C C . PHE A 1 156 ? -0.221 -1.408 -2.855 1.00 96.31 156 PHE A C 1
ATOM 1307 O O . PHE A 1 156 ? -1.292 -1.091 -2.336 1.00 96.31 156 PHE A O 1
ATOM 1314 N N . SER A 1 157 ? 0.250 -2.648 -2.814 1.00 95.88 157 SER A N 1
ATOM 1315 C CA . SER A 1 157 ? -0.316 -3.667 -1.935 1.00 95.88 157 SER A CA 1
ATOM 1316 C C . SER A 1 157 ? 0.713 -4.119 -0.918 1.00 95.88 157 SER A C 1
ATOM 1318 O O . SER A 1 157 ? 1.930 -4.066 -1.142 1.00 95.88 157 SER A O 1
ATOM 1320 N N . ALA A 1 158 ? 0.207 -4.555 0.229 1.00 95.62 158 ALA A N 1
ATOM 1321 C CA . ALA A 1 158 ? 1.034 -5.008 1.321 1.00 95.62 158 ALA A CA 1
ATOM 1322 C C . ALA A 1 158 ? 0.401 -6.190 2.043 1.00 95.62 158 ALA A C 1
ATOM 1324 O O . ALA A 1 158 ? -0.812 -6.251 2.240 1.00 95.62 158 ALA A O 1
ATOM 1325 N N . LEU A 1 159 ? 1.254 -7.113 2.472 1.00 92.69 159 LEU A N 1
ATOM 1326 C CA . LEU A 1 159 ? 0.864 -8.232 3.313 1.00 92.69 159 LEU A CA 1
ATOM 1327 C C . LEU A 1 159 ? 1.999 -8.558 4.276 1.00 92.69 159 LEU A C 1
ATOM 1329 O O . LEU A 1 159 ? 3.173 -8.527 3.903 1.00 92.69 159 LEU A O 1
ATOM 1333 N N . ASN A 1 160 ? 1.648 -8.897 5.517 1.00 92.88 160 ASN A N 1
ATOM 1334 C CA . ASN A 1 160 ? 2.608 -9.229 6.571 1.00 92.88 160 ASN A CA 1
ATOM 1335 C C . ASN A 1 160 ? 3.682 -8.144 6.753 1.00 92.88 160 ASN A C 1
ATOM 1337 O O . ASN A 1 160 ? 4.872 -8.440 6.881 1.00 92.88 160 ASN A O 1
ATOM 1341 N N . GLY A 1 161 ? 3.272 -6.874 6.718 1.00 95.25 161 GLY A N 1
ATOM 1342 C CA . GLY A 1 161 ? 4.196 -5.760 6.892 1.00 95.25 161 GLY A CA 1
ATOM 1343 C C . GLY A 1 161 ? 5.090 -5.457 5.690 1.00 95.25 161 GLY A C 1
ATOM 1344 O O . GLY A 1 161 ? 6.017 -4.668 5.846 1.00 95.25 161 GLY A O 1
ATOM 1345 N N . ARG A 1 162 ? 4.911 -6.091 4.528 1.00 97.06 162 ARG A N 1
ATOM 1346 C CA . ARG A 1 162 ? 5.824 -5.962 3.380 1.00 97.06 162 ARG A CA 1
ATOM 1347 C C . ARG A 1 162 ? 5.083 -5.510 2.130 1.00 97.06 162 ARG A C 1
ATOM 1349 O O . ARG A 1 162 ? 3.981 -5.990 1.881 1.00 97.06 162 ARG A O 1
ATOM 1356 N N . VAL A 1 163 ? 5.707 -4.643 1.334 1.00 97.81 163 VAL A N 1
ATOM 1357 C CA . VAL A 1 163 ? 5.204 -4.249 0.010 1.00 97.81 163 VAL A CA 1
ATOM 1358 C C . VAL A 1 163 ? 5.374 -5.420 -0.955 1.00 97.81 163 VAL A C 1
ATOM 1360 O O . VAL A 1 163 ? 6.480 -5.943 -1.115 1.00 97.81 163 VAL A O 1
ATOM 1363 N N . LEU A 1 164 ? 4.277 -5.825 -1.596 1.00 97.19 164 LEU A N 1
ATOM 1364 C CA . LEU A 1 164 ? 4.255 -6.915 -2.579 1.00 97.19 164 LEU A CA 1
ATOM 1365 C C . LEU A 1 164 ? 4.116 -6.400 -4.008 1.00 97.19 164 LEU A C 1
ATOM 1367 O O . LEU A 1 164 ? 4.727 -6.944 -4.932 1.00 97.19 164 LEU A O 1
ATOM 1371 N N . GLU A 1 165 ? 3.336 -5.338 -4.189 1.00 97.06 165 GLU A N 1
ATOM 1372 C CA . GLU A 1 165 ? 3.094 -4.717 -5.484 1.00 97.06 165 GLU A CA 1
ATOM 1373 C C . GLU A 1 165 ? 3.193 -3.205 -5.361 1.00 97.06 165 GLU A C 1
ATOM 1375 O O . GLU A 1 165 ? 2.746 -2.635 -4.365 1.00 97.06 165 GLU A O 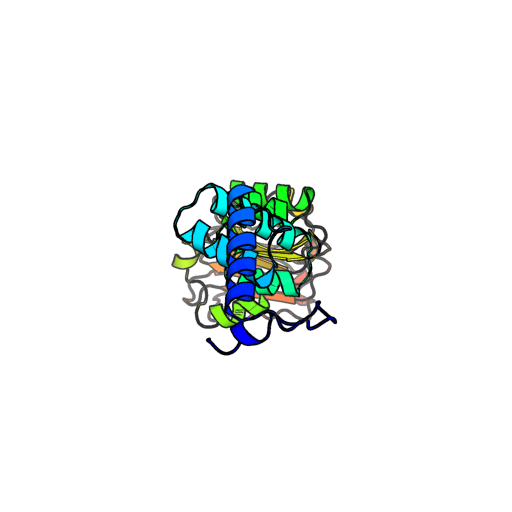1
ATOM 1380 N N . LEU A 1 166 ? 3.766 -2.555 -6.370 1.00 96.44 166 LEU A N 1
ATOM 1381 C CA . LEU A 1 166 ? 3.985 -1.116 -6.348 1.00 96.44 166 LEU A CA 1
ATOM 1382 C C . LEU A 1 166 ? 3.811 -0.507 -7.736 1.00 96.44 166 LEU A C 1
ATOM 1384 O O . LEU A 1 166 ? 4.331 -1.029 -8.725 1.00 96.44 166 LEU A O 1
ATOM 1388 N N . GLU A 1 167 ? 3.107 0.619 -7.794 1.00 93.62 167 GLU A N 1
ATOM 1389 C CA . GLU A 1 167 ? 3.134 1.522 -8.935 1.00 93.62 167 GLU A CA 1
ATOM 1390 C C . GLU A 1 167 ? 4.230 2.576 -8.760 1.00 93.62 167 GLU A C 1
ATOM 1392 O O . GLU A 1 167 ? 4.453 3.115 -7.675 1.00 93.62 167 GLU A O 1
ATOM 1397 N N . LEU A 1 168 ? 4.921 2.899 -9.844 1.00 92.44 168 LEU A N 1
ATOM 1398 C CA . LEU A 1 168 ? 5.961 3.913 -9.844 1.00 92.44 168 LEU A CA 1
ATOM 1399 C C . LEU A 1 168 ? 5.841 4.762 -11.099 1.00 92.44 168 LEU A C 1
ATOM 1401 O O . LEU A 1 168 ? 5.692 4.226 -12.195 1.00 92.44 168 LEU A O 1
ATOM 1405 N N . PHE A 1 169 ? 5.947 6.075 -10.941 1.00 89.75 169 PHE A N 1
ATOM 1406 C CA . PHE A 1 169 ? 6.007 7.009 -12.055 1.00 89.75 169 PHE A CA 1
ATOM 1407 C C . PHE A 1 169 ? 7.380 7.640 -12.155 1.00 89.75 169 PHE A C 1
ATOM 1409 O O . PHE A 1 169 ? 7.952 8.076 -11.158 1.00 89.75 169 PHE A O 1
ATOM 1416 N N . MET A 1 170 ? 7.898 7.694 -13.375 1.00 88.12 170 MET A N 1
ATOM 1417 C CA . MET A 1 170 ? 9.170 8.321 -13.680 1.00 88.12 170 MET A CA 1
ATOM 1418 C C . MET A 1 170 ? 9.023 9.212 -14.904 1.00 88.12 170 MET A C 1
ATOM 1420 O O . MET A 1 170 ? 8.347 8.881 -15.877 1.00 88.12 170 MET A O 1
ATOM 1424 N N . ASN A 1 171 ? 9.693 10.354 -14.853 1.00 86.19 171 ASN A N 1
ATOM 1425 C CA . ASN A 1 171 ? 9.699 11.346 -15.917 1.00 86.19 171 ASN A CA 1
ATOM 1426 C C . ASN A 1 171 ? 11.092 11.980 -16.021 1.00 86.19 171 ASN A C 1
ATOM 1428 O O . ASN A 1 171 ? 12.031 11.589 -15.328 1.00 86.19 171 ASN A O 1
ATOM 1432 N N . LYS A 1 172 ? 11.247 12.996 -16.872 1.00 84.62 172 LYS A N 1
ATOM 1433 C CA . LYS A 1 172 ? 12.532 13.693 -17.060 1.00 84.62 172 LYS A CA 1
ATOM 1434 C C . LYS A 1 172 ? 13.140 14.302 -15.781 1.00 84.62 172 LYS A C 1
ATOM 1436 O O . LYS A 1 172 ? 14.365 14.467 -15.743 1.00 84.62 172 LYS A O 1
ATOM 1441 N N . ASN A 1 173 ? 12.315 14.635 -14.780 1.00 84.75 173 ASN A N 1
ATOM 1442 C CA . ASN A 1 173 ? 12.739 15.170 -13.480 1.00 84.75 173 ASN A CA 1
ATOM 1443 C C . ASN A 1 173 ? 13.155 14.036 -12.526 1.00 84.75 173 ASN A C 1
ATOM 1445 O O . ASN A 1 173 ? 14.101 14.194 -11.758 1.00 84.75 173 ASN A O 1
ATOM 1449 N N . HIS A 1 174 ? 12.510 12.873 -12.645 1.00 85.31 174 HIS A N 1
ATOM 1450 C CA . HIS A 1 174 ? 12.727 11.681 -11.824 1.00 85.31 174 HIS A CA 1
ATOM 1451 C C . HIS A 1 174 ? 13.218 10.497 -12.668 1.00 85.31 174 HIS A C 1
ATOM 1453 O O . HIS A 1 174 ? 12.618 9.427 -12.683 1.00 85.31 174 HIS A O 1
ATOM 1459 N N . ALA A 1 175 ? 14.298 10.704 -13.426 1.00 81.38 175 ALA A N 1
ATOM 1460 C CA . ALA A 1 175 ? 14.795 9.714 -14.387 1.00 81.38 175 ALA A CA 1
ATOM 1461 C C . ALA A 1 175 ? 15.576 8.550 -13.742 1.00 81.38 175 ALA A C 1
ATOM 1463 O O . ALA A 1 175 ? 15.951 7.608 -14.438 1.00 81.38 175 ALA A O 1
ATOM 1464 N N . LEU A 1 176 ? 15.865 8.631 -12.439 1.00 83.88 176 LEU A N 1
ATOM 1465 C CA . LEU A 1 176 ? 16.608 7.619 -11.690 1.00 83.88 176 LEU A CA 1
ATOM 1466 C C . LEU A 1 176 ? 15.694 6.947 -10.673 1.00 83.88 176 LEU A C 1
ATOM 1468 O O . LEU A 1 176 ? 14.912 7.617 -9.999 1.00 83.88 176 LEU A O 1
ATOM 1472 N N . PHE A 1 177 ? 15.865 5.637 -10.497 1.00 86.12 177 PHE A N 1
ATOM 1473 C CA . PHE A 1 177 ? 15.181 4.938 -9.420 1.00 86.12 177 PHE A CA 1
ATOM 1474 C C . PHE A 1 177 ? 15.640 5.472 -8.052 1.00 86.12 177 PHE A C 1
ATOM 1476 O O . PHE A 1 177 ? 16.847 5.659 -7.826 1.00 86.12 177 PHE A O 1
ATOM 1483 N N . PRO A 1 178 ? 14.704 5.681 -7.110 1.00 87.00 178 PRO A N 1
ATOM 1484 C CA . PRO A 1 178 ? 15.039 6.053 -5.744 1.00 87.00 178 PRO A CA 1
ATOM 1485 C C . PRO A 1 178 ? 15.944 4.999 -5.106 1.00 87.00 178 PRO A C 1
ATOM 1487 O O . PRO A 1 178 ? 15.646 3.808 -5.143 1.00 87.00 178 PRO A O 1
ATOM 1490 N N . ARG A 1 179 ? 17.044 5.412 -4.466 1.00 86.00 179 ARG A N 1
ATOM 1491 C CA . ARG A 1 179 ? 18.028 4.471 -3.885 1.00 86.00 179 ARG A CA 1
ATOM 1492 C C . ARG A 1 179 ? 17.418 3.513 -2.858 1.00 86.00 179 ARG A C 1
ATOM 1494 O O . ARG A 1 179 ? 17.938 2.420 -2.660 1.00 86.00 179 ARG A O 1
ATOM 1501 N N . THR A 1 180 ? 16.327 3.919 -2.216 1.00 90.62 180 THR A N 1
ATOM 1502 C CA . THR A 1 180 ? 15.596 3.141 -1.212 1.00 90.62 180 THR A CA 1
ATOM 1503 C C . THR A 1 180 ? 14.801 1.979 -1.789 1.00 90.62 180 THR A C 1
ATOM 1505 O O . THR A 1 180 ? 14.396 1.106 -1.029 1.00 90.62 180 THR A O 1
ATOM 1508 N N . PHE A 1 181 ? 14.629 1.901 -3.110 1.00 89.00 181 PHE A N 1
ATOM 1509 C CA . PHE A 1 181 ? 13.878 0.825 -3.757 1.00 89.00 181 PHE A CA 1
ATOM 1510 C C . PHE A 1 181 ? 14.481 -0.567 -3.487 1.00 89.00 181 PHE A C 1
ATOM 1512 O O . PHE A 1 181 ? 13.767 -1.565 -3.443 1.00 89.00 181 PHE A O 1
ATOM 1519 N N . ASN A 1 182 ? 15.793 -0.643 -3.229 1.00 88.94 182 ASN A N 1
ATOM 1520 C CA . ASN A 1 182 ? 16.490 -1.885 -2.875 1.00 88.94 182 ASN A CA 1
ATOM 1521 C C . ASN A 1 182 ? 16.088 -2.469 -1.501 1.00 88.94 182 ASN A C 1
ATOM 1523 O O . ASN A 1 182 ? 16.468 -3.605 -1.181 1.00 88.94 182 ASN A O 1
ATOM 1527 N N . LYS A 1 183 ? 15.353 -1.707 -0.682 1.00 93.88 183 LYS A N 1
ATOM 1528 C CA . LYS A 1 183 ? 14.851 -2.131 0.629 1.00 93.88 183 LYS A CA 1
ATOM 1529 C C . LYS A 1 183 ? 13.657 -3.080 0.509 1.00 93.88 183 LYS A C 1
ATOM 1531 O O . LYS A 1 183 ? 13.469 -3.918 1.384 1.00 93.88 183 LYS A O 1
ATOM 1536 N N . PHE A 1 184 ? 12.898 -3.038 -0.589 1.00 95.69 184 PHE A N 1
ATOM 1537 C CA . PHE A 1 184 ? 11.732 -3.906 -0.766 1.00 95.69 184 PHE A CA 1
ATOM 1538 C C . PHE A 1 184 ? 12.126 -5.355 -1.086 1.00 95.69 184 PHE A C 1
ATOM 1540 O O . PHE A 1 184 ? 12.203 -5.769 -2.239 1.00 95.69 184 PHE A O 1
ATOM 1547 N N . LYS A 1 185 ? 12.360 -6.163 -0.046 1.00 94.94 185 LYS A N 1
ATOM 1548 C CA . LYS A 1 185 ? 12.820 -7.562 -0.185 1.00 94.94 185 LYS A CA 1
ATOM 1549 C C . LYS A 1 185 ? 11.755 -8.542 -0.681 1.00 94.94 185 LYS A C 1
ATOM 1551 O O . LYS A 1 185 ? 12.078 -9.692 -0.973 1.00 94.94 185 LYS A O 1
ATOM 1556 N N . LYS A 1 186 ? 10.490 -8.122 -0.700 1.00 97.38 186 LYS A N 1
ATOM 1557 C CA . LYS A 1 186 ? 9.326 -8.945 -1.062 1.00 97.38 186 LYS A CA 1
ATOM 1558 C C . LYS A 1 186 ? 8.512 -8.353 -2.213 1.00 97.38 186 LYS A C 1
ATOM 1560 O O . LYS A 1 186 ? 7.440 -8.866 -2.493 1.00 97.38 186 LYS A O 1
ATOM 1565 N N . LEU A 1 187 ? 9.018 -7.316 -2.886 1.00 97.44 187 LEU A N 1
ATOM 1566 C CA . LEU A 1 187 ? 8.326 -6.741 -4.034 1.00 97.44 187 LEU A CA 1
ATOM 1567 C C . LEU A 1 187 ? 8.339 -7.749 -5.183 1.00 97.44 187 LEU A C 1
ATOM 1569 O O . LEU A 1 187 ? 9.401 -8.037 -5.735 1.00 97.44 187 LEU A O 1
ATOM 1573 N N . GLU A 1 188 ? 7.166 -8.269 -5.526 1.00 96.88 188 GLU A N 1
ATOM 1574 C CA . GLU A 1 188 ? 6.970 -9.287 -6.557 1.00 96.88 188 GLU A CA 1
ATOM 1575 C C . GLU A 1 188 ? 6.459 -8.684 -7.865 1.00 96.88 188 GLU A C 1
ATOM 1577 O O . GLU A 1 188 ? 6.782 -9.206 -8.936 1.00 96.88 188 GLU A O 1
ATOM 1582 N N . ARG A 1 189 ? 5.685 -7.589 -7.808 1.00 95.81 189 ARG A N 1
ATOM 1583 C CA . ARG A 1 189 ? 5.115 -6.940 -9.000 1.00 95.81 189 ARG A CA 1
ATOM 1584 C C . ARG A 1 189 ? 5.389 -5.439 -9.016 1.00 95.81 189 ARG A C 1
ATOM 1586 O O . ARG A 1 189 ? 5.128 -4.743 -8.042 1.00 95.81 189 ARG A O 1
ATOM 1593 N N . LEU A 1 190 ? 5.883 -4.932 -10.141 1.00 95.12 190 LEU A N 1
ATOM 1594 C CA . LEU A 1 190 ? 6.169 -3.511 -10.340 1.00 95.12 190 LEU A CA 1
ATOM 1595 C C . LEU A 1 190 ? 5.481 -3.015 -11.605 1.00 95.12 190 LEU A C 1
ATOM 1597 O O . LEU A 1 190 ? 5.639 -3.600 -12.677 1.00 95.12 190 LEU A O 1
ATOM 1601 N N . TYR A 1 191 ? 4.696 -1.952 -11.461 1.00 92.50 191 TYR A N 1
ATOM 1602 C CA . TYR A 1 191 ? 4.008 -1.274 -12.553 1.00 92.50 191 TYR A CA 1
ATOM 1603 C C . TYR A 1 191 ? 4.664 0.094 -12.729 1.00 92.50 191 TYR A C 1
ATOM 1605 O O . TYR A 1 191 ? 4.579 0.949 -11.854 1.00 92.50 191 TYR A O 1
ATOM 1613 N N . LEU A 1 192 ? 5.363 0.278 -13.841 1.00 91.19 192 LEU A N 1
ATOM 1614 C CA . LEU A 1 192 ? 6.197 1.435 -14.110 1.00 91.19 192 LEU A CA 1
ATOM 1615 C C . LEU A 1 192 ? 5.566 2.301 -15.200 1.00 91.19 192 LEU A C 1
ATOM 1617 O O . LEU A 1 192 ? 5.426 1.861 -16.339 1.00 91.19 192 LEU A O 1
ATOM 1621 N N . TYR A 1 193 ? 5.221 3.533 -14.854 1.00 88.62 193 TYR A N 1
ATOM 1622 C CA . TYR A 1 193 ? 4.694 4.544 -15.761 1.00 88.62 193 TYR A CA 1
ATOM 1623 C C . TYR A 1 193 ? 5.815 5.513 -16.135 1.00 88.62 193 TYR A C 1
ATOM 1625 O O . TYR A 1 193 ? 6.457 6.093 -15.260 1.00 88.62 193 TYR A O 1
ATOM 1633 N N . LEU A 1 194 ? 6.070 5.668 -17.430 1.00 87.62 194 LEU A N 1
ATOM 1634 C CA . LEU A 1 194 ? 7.201 6.424 -17.959 1.00 87.62 194 LEU A CA 1
ATOM 1635 C C . LEU A 1 194 ? 6.693 7.539 -18.860 1.00 87.62 194 LEU A C 1
ATOM 1637 O O . LEU A 1 194 ? 6.167 7.249 -19.929 1.00 87.62 194 LEU A O 1
ATOM 1641 N N . ASP A 1 195 ? 6.871 8.794 -18.457 1.00 86.62 195 ASP A N 1
ATOM 1642 C CA . ASP A 1 195 ? 6.440 9.951 -19.248 1.00 86.62 195 ASP A CA 1
ATOM 1643 C C . ASP A 1 195 ? 7.631 10.723 -19.819 1.00 86.62 195 ASP A C 1
ATOM 1645 O O . ASP A 1 195 ? 8.453 11.280 -19.084 1.00 86.62 195 ASP A O 1
ATOM 1649 N N . ASN A 1 196 ? 7.697 10.735 -21.152 1.00 78.00 196 ASN A N 1
ATOM 1650 C CA . ASN A 1 196 ? 8.546 11.565 -21.997 1.00 78.00 196 ASN A CA 1
ATOM 1651 C C . ASN A 1 196 ? 9.943 11.834 -21.415 1.00 78.00 196 ASN A C 1
ATOM 1653 O O . ASN A 1 196 ? 10.289 12.940 -20.982 1.00 78.00 196 ASN A O 1
ATOM 1657 N N . LEU A 1 197 ? 10.779 10.800 -21.447 1.00 75.00 197 LEU A N 1
ATOM 1658 C CA . LEU A 1 197 ? 12.162 10.860 -20.974 1.00 75.00 197 LEU A CA 1
ATOM 1659 C C . LEU A 1 197 ? 13.106 11.509 -21.996 1.00 75.00 197 LEU A C 1
ATOM 1661 O O . LEU A 1 197 ? 14.289 11.734 -21.713 1.00 75.00 197 LEU A O 1
ATOM 1665 N N . GLY A 1 198 ? 12.588 11.844 -23.180 1.00 74.94 198 GLY A N 1
ATOM 1666 C CA . GLY A 1 198 ? 13.368 12.355 -24.295 1.00 74.94 198 GLY A CA 1
ATOM 1667 C C . GLY A 1 198 ? 14.418 11.334 -24.727 1.00 74.94 198 GLY A C 1
ATOM 1668 O O . GLY A 1 198 ? 14.131 10.154 -24.888 1.00 74.94 198 GLY A O 1
ATOM 1669 N N . GLN A 1 199 ? 15.662 11.781 -24.901 1.00 70.88 199 GLN A N 1
ATOM 1670 C CA . GLN A 1 199 ? 16.767 10.894 -25.283 1.00 70.88 199 GLN A CA 1
ATOM 1671 C C . GLN A 1 199 ? 17.407 10.149 -24.102 1.00 70.88 199 GLN A C 1
ATOM 1673 O O . GLN A 1 199 ? 18.307 9.336 -24.333 1.00 70.88 199 GLN A O 1
ATOM 1678 N N . LYS A 1 200 ? 16.990 10.422 -22.855 1.00 75.56 200 LYS A N 1
ATOM 1679 C CA . LYS A 1 200 ? 17.568 9.767 -21.678 1.00 75.56 200 LYS A CA 1
ATOM 1680 C C . LYS A 1 200 ? 17.123 8.309 -21.631 1.00 75.56 200 LYS A C 1
ATOM 1682 O O . LYS A 1 200 ? 15.933 8.010 -21.687 1.00 75.56 200 LYS A O 1
ATOM 1687 N N . MET A 1 201 ? 18.096 7.417 -21.501 1.00 73.81 201 MET A N 1
ATOM 1688 C CA . MET A 1 201 ? 17.836 6.019 -21.180 1.00 73.81 201 MET A CA 1
ATOM 1689 C C . MET A 1 201 ? 17.467 5.889 -19.710 1.00 73.81 201 MET A C 1
ATOM 1691 O O . MET A 1 201 ? 18.099 6.513 -18.856 1.00 73.81 201 MET A O 1
ATOM 1695 N N . ILE A 1 202 ? 16.471 5.056 -19.423 1.00 76.44 202 ILE A N 1
ATOM 1696 C CA . ILE A 1 202 ? 16.261 4.576 -18.063 1.00 76.44 202 ILE A CA 1
ATOM 1697 C C . ILE A 1 202 ? 17.355 3.574 -17.763 1.00 76.44 202 ILE A C 1
ATOM 1699 O O . ILE A 1 202 ? 17.445 2.524 -18.403 1.00 76.44 202 ILE A O 1
ATOM 1703 N N . ASP A 1 203 ? 18.153 3.910 -16.761 1.00 72.44 203 ASP A N 1
ATOM 1704 C CA . ASP A 1 203 ? 19.037 2.963 -16.114 1.00 72.44 203 ASP A CA 1
ATOM 1705 C C . ASP A 1 203 ? 18.356 2.477 -14.836 1.00 72.44 203 ASP A C 1
ATOM 1707 O O . ASP A 1 203 ? 18.147 3.237 -13.881 1.00 72.44 203 ASP A O 1
ATOM 1711 N N . PHE A 1 204 ? 17.985 1.199 -14.828 1.00 79.50 204 PHE A N 1
ATOM 1712 C CA . PHE A 1 204 ? 17.611 0.516 -13.604 1.00 79.50 204 PHE A CA 1
ATOM 1713 C C . PHE A 1 204 ? 18.889 0.373 -12.770 1.00 79.50 204 PHE A C 1
ATOM 1715 O O . PHE A 1 204 ? 19.544 -0.654 -12.770 1.00 79.50 204 PHE A O 1
ATOM 1722 N N . ASN A 1 205 ? 19.277 1.395 -12.016 1.00 81.44 205 ASN A N 1
ATOM 1723 C CA . ASN A 1 205 ? 20.486 1.377 -11.181 1.00 81.44 205 ASN A CA 1
ATOM 1724 C C . ASN A 1 205 ? 20.368 0.466 -9.933 1.00 81.44 205 ASN A C 1
ATOM 1726 O O . ASN A 1 205 ? 21.173 0.560 -9.004 1.00 81.44 205 ASN A O 1
ATOM 1730 N N . ILE A 1 206 ? 19.351 -0.401 -9.882 1.00 87.19 206 ILE A N 1
ATOM 1731 C CA . ILE A 1 206 ? 19.017 -1.274 -8.756 1.00 87.19 206 ILE A CA 1
ATOM 1732 C C . ILE A 1 206 ? 18.759 -2.682 -9.277 1.00 87.19 206 ILE A C 1
ATOM 1734 O O . ILE A 1 206 ? 18.154 -2.875 -10.330 1.00 87.19 206 ILE A O 1
ATOM 1738 N N . LYS A 1 207 ? 19.210 -3.676 -8.514 1.00 91.00 207 LYS A N 1
ATOM 1739 C CA . LYS A 1 207 ? 18.914 -5.086 -8.755 1.00 91.00 207 LYS A CA 1
ATOM 1740 C C . LYS A 1 207 ? 17.824 -5.551 -7.790 1.00 91.00 207 LYS A C 1
ATOM 1742 O O . LYS A 1 207 ? 17.992 -5.395 -6.580 1.00 91.00 207 LYS A O 1
ATOM 1747 N N . LEU A 1 208 ? 16.738 -6.132 -8.303 1.00 91.94 208 LEU A N 1
ATOM 1748 C CA . LEU A 1 208 ? 15.645 -6.677 -7.486 1.00 91.94 208 LEU A CA 1
ATOM 1749 C C . LEU A 1 208 ? 15.423 -8.147 -7.812 1.00 91.94 208 LEU A C 1
ATOM 1751 O O . LEU A 1 208 ? 14.777 -8.506 -8.791 1.00 91.94 208 LEU A O 1
ATOM 1755 N N . GLU A 1 209 ? 15.951 -9.008 -6.951 1.00 93.81 209 GLU A N 1
ATOM 1756 C CA . GLU A 1 209 ? 15.821 -10.458 -7.106 1.00 93.81 209 GLU A CA 1
ATOM 1757 C C . GLU A 1 209 ? 14.434 -10.970 -6.703 1.00 93.81 209 GLU A C 1
ATOM 1759 O O . GLU A 1 209 ? 14.041 -12.055 -7.118 1.00 93.81 209 GLU A O 1
ATOM 1764 N N . SER A 1 210 ? 13.673 -10.203 -5.920 1.00 96.00 210 SER A N 1
ATOM 1765 C CA . SER A 1 210 ? 12.299 -10.560 -5.560 1.00 96.00 210 SER A CA 1
ATOM 1766 C C . SER A 1 210 ? 11.302 -10.320 -6.693 1.00 96.00 210 SER A C 1
ATOM 1768 O O . SER A 1 210 ? 10.210 -10.878 -6.651 1.00 96.00 210 SER A O 1
ATOM 1770 N N . LEU A 1 211 ? 11.654 -9.498 -7.689 1.00 96.00 211 LEU A N 1
ATOM 1771 C CA . LEU A 1 211 ? 10.711 -9.053 -8.705 1.00 96.00 211 LEU A CA 1
ATOM 1772 C C . LEU A 1 211 ? 10.409 -10.176 -9.702 1.00 96.00 211 LEU A C 1
ATOM 1774 O O . LEU A 1 211 ? 11.297 -10.677 -10.390 1.00 96.00 211 LEU A O 1
ATOM 1778 N N . LEU A 1 212 ? 9.132 -10.539 -9.798 1.00 94.00 212 LEU A N 1
ATOM 1779 C CA . LEU A 1 212 ? 8.633 -11.619 -10.648 1.00 94.00 212 LEU A CA 1
ATOM 1780 C C . LEU A 1 212 ? 7.835 -11.091 -11.843 1.00 94.00 212 LEU A C 1
ATOM 1782 O O . LEU A 1 212 ? 7.823 -11.722 -12.901 1.00 94.00 212 LEU A O 1
ATOM 1786 N N . HIS A 1 213 ? 7.170 -9.947 -11.701 1.00 92.25 213 HIS A N 1
ATOM 1787 C CA . HIS A 1 213 ? 6.332 -9.369 -12.745 1.00 92.25 213 HIS A CA 1
ATOM 1788 C C . HIS A 1 213 ? 6.640 -7.886 -12.919 1.00 92.25 213 HIS A C 1
ATOM 1790 O O . HIS A 1 213 ? 6.541 -7.106 -11.974 1.00 92.25 213 HIS A O 1
ATOM 1796 N N . LEU A 1 214 ? 6.971 -7.491 -14.144 1.00 91.38 214 LEU A N 1
ATOM 1797 C CA . LEU A 1 214 ? 7.239 -6.106 -14.498 1.00 91.38 214 LEU A CA 1
ATOM 1798 C C . LEU A 1 214 ? 6.295 -5.700 -15.621 1.00 91.38 214 LEU A C 1
ATOM 1800 O O . LEU A 1 214 ? 6.248 -6.336 -16.675 1.00 91.38 214 LEU A O 1
ATOM 1804 N N . LYS A 1 215 ? 5.540 -4.637 -15.375 1.00 89.56 215 LYS A N 1
ATOM 1805 C CA . LYS A 1 215 ? 4.697 -3.988 -16.367 1.00 89.56 215 LYS A CA 1
ATOM 1806 C C . LYS A 1 215 ? 5.216 -2.578 -16.583 1.00 89.56 215 LYS A C 1
ATOM 1808 O O . LYS A 1 215 ? 5.335 -1.831 -15.623 1.00 89.56 215 LYS A O 1
ATOM 1813 N N . ILE A 1 216 ? 5.512 -2.218 -17.822 1.00 87.50 216 ILE A N 1
ATOM 1814 C CA . ILE A 1 216 ? 6.003 -0.895 -18.199 1.00 87.50 216 ILE A CA 1
ATOM 1815 C C . ILE A 1 216 ? 4.997 -0.255 -19.147 1.00 87.50 216 ILE A C 1
ATOM 1817 O O . ILE A 1 216 ? 4.563 -0.880 -20.113 1.00 87.50 216 ILE A O 1
ATOM 1821 N N . ILE A 1 217 ? 4.620 0.986 -18.871 1.00 84.88 217 ILE A N 1
ATOM 1822 C CA . ILE A 1 217 ? 3.717 1.781 -19.696 1.00 84.88 217 ILE A CA 1
ATOM 1823 C C . ILE A 1 217 ? 4.447 3.078 -20.027 1.00 84.88 217 ILE A C 1
ATOM 1825 O O . ILE A 1 217 ? 4.690 3.899 -19.145 1.00 84.88 217 ILE A O 1
ATOM 1829 N N . GLY A 1 218 ? 4.845 3.222 -21.287 1.00 83.62 218 GLY A N 1
ATOM 1830 C CA . GLY A 1 218 ? 5.538 4.398 -21.796 1.00 83.62 218 GLY A CA 1
ATOM 1831 C C . GLY A 1 218 ? 4.600 5.377 -22.491 1.00 83.62 218 GLY A C 1
ATOM 1832 O O . GLY A 1 218 ? 3.677 4.962 -23.185 1.00 83.62 218 GLY A O 1
ATOM 1833 N N . PHE A 1 219 ? 4.892 6.663 -22.330 1.00 81.94 219 PHE A N 1
ATOM 1834 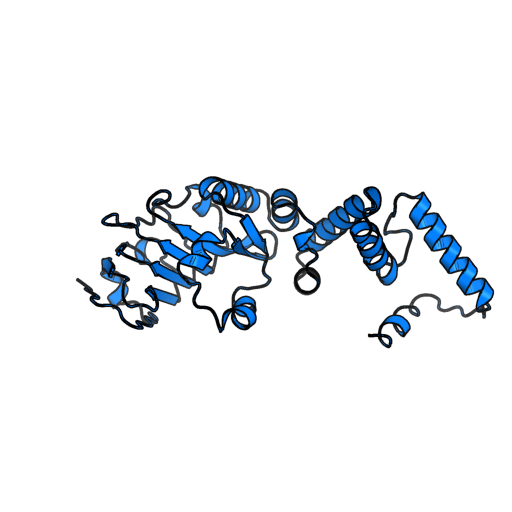C CA . PHE A 1 219 ? 4.248 7.787 -23.000 1.00 81.94 219 PHE A CA 1
ATOM 1835 C C . PHE A 1 219 ? 5.336 8.674 -23.621 1.00 81.94 219 PHE A C 1
ATOM 1837 O O . PHE A 1 219 ? 6.321 9.018 -22.963 1.00 81.94 219 PHE A O 1
ATOM 1844 N N . GLY A 1 220 ? 5.191 9.041 -24.896 1.00 84.06 220 GLY A N 1
ATOM 1845 C CA . GLY A 1 220 ? 6.202 9.825 -25.618 1.00 84.06 220 GLY A CA 1
ATOM 1846 C C . GLY A 1 220 ? 7.495 9.044 -25.899 1.00 84.06 220 GLY A C 1
ATOM 1847 O O . GLY A 1 220 ? 7.455 7.872 -26.259 1.00 84.06 220 GLY A O 1
ATOM 1848 N N . THR A 1 221 ? 8.665 9.680 -25.793 1.00 82.44 221 THR A N 1
ATOM 1849 C CA . THR A 1 221 ? 9.948 9.006 -26.076 1.00 82.44 221 THR A CA 1
ATOM 1850 C C . THR A 1 221 ? 10.493 8.311 -24.829 1.00 82.44 221 THR A C 1
ATOM 1852 O O . THR A 1 221 ? 10.786 8.964 -23.824 1.00 82.44 221 THR A O 1
ATOM 1855 N N . VAL A 1 222 ? 10.648 6.988 -24.905 1.00 81.56 222 VAL A N 1
ATOM 1856 C CA . VAL A 1 222 ? 11.127 6.126 -23.821 1.00 81.56 222 VAL A CA 1
ATOM 1857 C C . VAL A 1 222 ? 12.203 5.185 -24.354 1.00 81.56 222 VAL A C 1
ATOM 1859 O O . VAL A 1 222 ? 11.982 4.447 -25.311 1.00 81.56 222 VAL A O 1
ATOM 1862 N N . ARG A 1 223 ? 13.363 5.179 -23.693 1.00 82.50 223 ARG A N 1
ATOM 1863 C CA . ARG A 1 223 ? 14.465 4.256 -23.981 1.00 82.50 223 ARG A CA 1
ATOM 1864 C C . ARG A 1 223 ? 14.755 3.380 -22.767 1.00 82.50 223 ARG A C 1
ATOM 1866 O O . ARG A 1 223 ? 15.025 3.904 -21.686 1.00 82.50 223 ARG A O 1
ATOM 1873 N N . LEU A 1 224 ? 14.700 2.067 -22.946 1.00 82.81 224 LEU A N 1
ATOM 1874 C CA . LEU A 1 224 ? 14.915 1.060 -21.908 1.00 82.81 224 LEU A CA 1
ATOM 1875 C C . LEU A 1 224 ? 16.145 0.223 -22.238 1.00 82.81 224 LEU A C 1
ATOM 1877 O O . LEU A 1 224 ? 16.353 -0.134 -23.392 1.00 82.81 224 LEU A O 1
ATOM 1881 N N . SER A 1 225 ? 16.916 -0.144 -21.219 1.00 82.75 225 SER A N 1
ATOM 1882 C CA . SER A 1 225 ? 18.039 -1.071 -21.371 1.00 82.75 225 SER A CA 1
ATOM 1883 C C . SER A 1 225 ? 18.232 -1.918 -20.119 1.00 82.75 225 SER A C 1
ATOM 1885 O O . SER A 1 225 ? 17.757 -1.540 -19.046 1.00 82.75 225 SER A O 1
ATOM 1887 N N . ASN A 1 226 ? 18.953 -3.035 -20.249 1.00 81.31 226 ASN A N 1
ATOM 1888 C CA . ASN A 1 226 ? 19.416 -3.867 -19.128 1.00 81.31 226 ASN A CA 1
ATOM 1889 C C . ASN A 1 226 ? 18.309 -4.375 -18.173 1.00 81.31 226 ASN A C 1
ATOM 1891 O O . ASN A 1 226 ? 18.574 -4.645 -17.001 1.00 81.31 226 ASN A O 1
ATOM 1895 N N . ILE A 1 227 ? 17.073 -4.547 -18.646 1.00 84.56 227 ILE A N 1
ATOM 1896 C CA . ILE A 1 227 ? 15.930 -4.958 -17.820 1.00 84.56 227 ILE A CA 1
ATOM 1897 C C . ILE A 1 227 ? 16.222 -6.294 -17.122 1.00 84.56 227 ILE A C 1
ATOM 1899 O O . ILE A 1 227 ? 16.110 -6.392 -15.898 1.00 84.56 227 ILE A O 1
ATOM 1903 N N . LEU A 1 228 ? 16.624 -7.330 -17.865 1.00 83.88 228 LEU A N 1
ATOM 1904 C CA . LEU A 1 228 ? 16.794 -8.669 -17.275 1.00 83.88 228 LEU A CA 1
ATOM 1905 C C . LEU A 1 228 ? 18.057 -8.791 -16.420 1.00 83.88 228 LEU A C 1
ATOM 1907 O O . LEU A 1 228 ? 18.096 -9.589 -15.483 1.00 83.88 228 LEU A O 1
ATOM 1911 N N . LYS A 1 229 ? 19.074 -7.963 -16.680 1.00 87.19 229 LYS A N 1
ATOM 1912 C CA . LYS A 1 229 ? 20.264 -7.872 -15.822 1.00 87.19 229 LYS A CA 1
ATOM 1913 C C . LYS A 1 229 ? 19.894 -7.395 -14.414 1.00 87.19 229 LYS A C 1
ATOM 1915 O O . LYS A 1 229 ? 20.442 -7.881 -13.421 1.00 87.19 229 LYS A O 1
ATOM 1920 N N . ASN A 1 230 ? 18.957 -6.457 -14.333 1.00 89.75 230 ASN A N 1
ATOM 1921 C CA . ASN A 1 230 ? 18.498 -5.860 -13.085 1.00 89.75 230 ASN A CA 1
ATOM 1922 C C . ASN A 1 230 ? 17.394 -6.667 -12.394 1.00 89.75 230 ASN A C 1
ATOM 1924 O O . ASN A 1 230 ? 17.294 -6.645 -11.163 1.00 89.75 230 ASN A O 1
ATOM 1928 N N . PHE A 1 231 ? 16.627 -7.444 -13.158 1.00 91.69 231 PHE A N 1
ATOM 1929 C CA . PHE A 1 231 ? 15.529 -8.273 -12.662 1.00 91.69 231 PHE A CA 1
ATOM 1930 C C . PHE A 1 231 ? 15.716 -9.738 -13.088 1.00 91.69 231 PHE A C 1
ATOM 1932 O O . PHE A 1 231 ? 14.971 -10.246 -13.925 1.00 91.69 231 PHE A O 1
ATOM 1939 N N . PRO A 1 232 ? 16.705 -10.453 -12.519 1.00 90.06 232 PRO A N 1
ATOM 1940 C CA . PRO A 1 232 ? 17.109 -11.770 -13.022 1.00 90.06 232 PRO A CA 1
ATOM 1941 C C . PRO A 1 232 ? 16.060 -12.872 -12.818 1.00 90.06 232 PRO A C 1
ATOM 1943 O O . PRO A 1 232 ? 16.088 -13.879 -13.518 1.00 90.06 232 PRO A O 1
ATOM 1946 N N . ASN A 1 233 ? 15.136 -12.697 -11.867 1.00 92.00 233 ASN A N 1
ATOM 1947 C CA . ASN A 1 233 ? 14.105 -13.685 -11.527 1.00 92.00 233 ASN A CA 1
ATOM 1948 C C . ASN A 1 233 ? 12.741 -13.369 -12.159 1.00 92.00 233 ASN A C 1
ATOM 1950 O O . ASN A 1 233 ? 11.720 -13.943 -11.762 1.00 92.00 233 ASN A O 1
ATOM 1954 N N . LEU A 1 234 ? 12.714 -12.456 -13.133 1.00 90.81 234 LEU A N 1
ATOM 1955 C CA . LEU A 1 234 ? 11.488 -12.044 -13.790 1.00 90.81 234 LEU A CA 1
ATOM 1956 C C . LEU A 1 234 ? 10.818 -13.249 -14.469 1.00 90.81 234 LEU A C 1
ATOM 1958 O O . LEU A 1 234 ? 11.449 -14.026 -15.181 1.00 90.81 234 LEU A O 1
ATOM 1962 N N . LYS A 1 235 ? 9.513 -13.408 -14.254 1.00 89.75 235 LYS A N 1
ATOM 1963 C CA . LYS A 1 235 ? 8.662 -14.441 -14.870 1.00 89.75 235 LYS A CA 1
ATOM 1964 C C . LYS A 1 235 ? 7.744 -13.873 -15.947 1.00 89.75 235 LYS A C 1
ATOM 1966 O O . LYS A 1 235 ? 7.234 -14.623 -16.778 1.00 89.75 235 LYS A O 1
ATOM 1971 N N . SER A 1 236 ? 7.476 -12.569 -15.901 1.00 87.50 236 SER A N 1
ATOM 1972 C CA . SER A 1 236 ? 6.599 -11.876 -16.842 1.00 87.50 236 SER A CA 1
ATOM 1973 C C . SER A 1 236 ? 7.085 -10.454 -17.069 1.00 87.50 236 SER A C 1
ATOM 1975 O O . SER A 1 236 ? 7.285 -9.715 -16.103 1.00 87.50 236 SER A O 1
ATOM 1977 N N . LEU A 1 237 ? 7.196 -10.075 -18.339 1.00 87.25 237 LEU A N 1
ATOM 1978 C CA . LEU A 1 237 ? 7.462 -8.711 -18.772 1.00 87.25 237 LEU A CA 1
ATOM 1979 C C . LEU A 1 237 ? 6.371 -8.284 -19.748 1.00 87.25 237 LEU A C 1
ATOM 1981 O O . LEU A 1 237 ? 6.131 -8.952 -20.758 1.00 87.25 237 LEU A O 1
ATOM 1985 N N . GLU A 1 238 ? 5.714 -7.175 -19.438 1.00 84.06 238 GLU A N 1
ATOM 1986 C CA . GLU A 1 238 ? 4.738 -6.547 -20.318 1.00 84.06 238 GLU A CA 1
ATOM 1987 C C . GLU A 1 238 ? 5.150 -5.100 -20.559 1.00 84.06 238 GLU A C 1
ATOM 1989 O O . GLU A 1 238 ? 5.377 -4.358 -19.605 1.00 84.06 238 GLU A O 1
ATOM 1994 N N . ILE A 1 239 ? 5.242 -4.691 -21.823 1.00 83.25 239 ILE A N 1
ATOM 1995 C CA . ILE A 1 239 ? 5.576 -3.315 -22.188 1.00 83.25 239 ILE A CA 1
ATOM 1996 C C . ILE A 1 239 ? 4.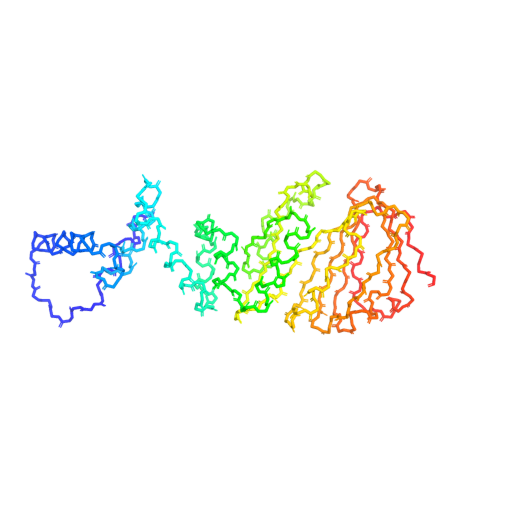496 -2.779 -23.122 1.00 83.25 239 ILE A C 1
ATOM 1998 O O . ILE A 1 239 ? 4.140 -3.425 -24.110 1.00 83.25 239 ILE A O 1
ATOM 2002 N N . TYR A 1 240 ? 3.977 -1.604 -22.785 1.00 78.81 240 TYR A N 1
ATOM 2003 C CA . TYR A 1 240 ? 2.910 -0.905 -23.489 1.00 78.81 240 TYR A CA 1
ATOM 2004 C C . TYR A 1 240 ? 3.374 0.508 -23.855 1.00 78.81 240 TYR A C 1
ATOM 2006 O O . TYR A 1 240 ? 4.115 1.129 -23.093 1.00 78.81 240 TYR A O 1
ATOM 2014 N N . GLY A 1 241 ? 2.923 1.012 -25.003 1.00 75.06 241 GLY A N 1
ATOM 2015 C CA . GLY A 1 241 ? 2.989 2.436 -25.343 1.00 75.06 241 GLY A CA 1
ATOM 2016 C C . GLY A 1 241 ? 1.638 3.122 -25.138 1.00 75.06 241 GLY A C 1
ATOM 2017 O O . GLY A 1 241 ? 0.658 2.463 -24.773 1.00 75.06 241 GLY A O 1
ATOM 2018 N N . ASP A 1 242 ? 1.573 4.427 -25.401 1.00 69.69 242 ASP A N 1
ATOM 2019 C CA . ASP A 1 242 ? 0.305 5.151 -25.429 1.00 69.69 242 ASP A CA 1
ATOM 2020 C C . ASP A 1 242 ? -0.649 4.593 -26.500 1.00 69.69 242 ASP A C 1
ATOM 2022 O O . ASP A 1 242 ? -0.249 4.068 -27.540 1.00 69.69 242 ASP A O 1
ATOM 2026 N N . GLY A 1 243 ? -1.953 4.695 -26.234 1.00 59.00 243 GLY A N 1
ATOM 2027 C CA . GLY A 1 243 ? -2.988 4.232 -27.162 1.00 59.00 243 GLY A CA 1
ATOM 2028 C C . GLY A 1 243 ? -3.123 5.085 -28.429 1.00 59.00 243 GLY A C 1
ATOM 2029 O O . GLY A 1 243 ? -3.911 4.726 -29.302 1.00 59.00 243 GLY A O 1
ATOM 2030 N N . TYR A 1 244 ? -2.382 6.194 -28.528 1.00 61.44 244 TYR A N 1
ATOM 2031 C CA . TYR A 1 244 ? -2.450 7.161 -29.625 1.00 61.44 244 TYR A CA 1
ATOM 2032 C C . TYR A 1 244 ? -1.339 6.960 -30.671 1.00 61.44 244 TYR A C 1
ATOM 2034 O O . TYR A 1 244 ? -1.347 7.633 -31.700 1.00 61.44 244 TYR A O 1
ATOM 2042 N N . GLY A 1 245 ? -0.403 6.031 -30.440 1.00 60.59 245 GLY A N 1
ATOM 2043 C CA . GLY A 1 245 ? 0.720 5.752 -31.338 1.00 60.59 245 GLY A CA 1
ATOM 2044 C C . GLY A 1 245 ? 1.797 6.842 -31.353 1.00 60.59 245 GLY A C 1
ATOM 2045 O O . GLY A 1 245 ? 2.596 6.899 -32.287 1.00 60.59 245 GLY A O 1
ATOM 2046 N N . LEU A 1 246 ? 1.826 7.716 -30.341 1.00 62.56 246 LEU A N 1
ATOM 2047 C CA . LEU A 1 246 ? 2.822 8.785 -30.194 1.00 62.56 246 LEU A CA 1
ATOM 2048 C C . LEU A 1 246 ? 4.057 8.323 -29.409 1.00 62.56 246 LEU A C 1
ATOM 2050 O O . LEU A 1 246 ? 5.080 9.013 -29.384 1.00 62.56 246 LEU A O 1
ATOM 2054 N N . THR A 1 247 ? 3.989 7.140 -28.797 1.00 70.38 247 THR A N 1
ATOM 2055 C CA . THR A 1 247 ? 5.095 6.588 -28.024 1.00 70.38 247 THR A CA 1
ATOM 2056 C C . THR A 1 247 ? 6.185 6.028 -28.934 1.00 70.38 247 THR A C 1
ATOM 2058 O O . THR A 1 247 ? 5.977 5.084 -29.698 1.00 70.38 247 THR A O 1
ATOM 2061 N N . GLN A 1 248 ? 7.388 6.579 -28.796 1.00 72.31 248 GLN A N 1
ATOM 2062 C CA . GLN A 1 248 ? 8.614 6.023 -29.355 1.00 72.31 248 GLN A CA 1
ATOM 2063 C C . GLN A 1 248 ? 9.306 5.211 -28.265 1.00 72.31 248 GLN A C 1
ATOM 2065 O O . GLN A 1 248 ? 9.952 5.776 -27.384 1.00 72.31 248 GLN A O 1
ATOM 2070 N N . LEU A 1 249 ? 9.140 3.891 -28.319 1.00 72.56 249 LEU A N 1
ATOM 2071 C CA . LEU A 1 249 ? 9.739 2.962 -27.372 1.00 72.56 249 LEU A CA 1
ATOM 2072 C C . LEU A 1 249 ? 10.945 2.269 -28.009 1.00 72.56 249 LEU A C 1
ATOM 2074 O O . LEU A 1 249 ? 10.794 1.503 -28.954 1.00 72.56 249 LEU A O 1
ATOM 2078 N N . GLU A 1 250 ? 12.126 2.495 -27.452 1.00 74.56 250 GLU A N 1
ATOM 2079 C CA . GLU A 1 250 ? 13.355 1.801 -27.829 1.00 74.56 250 GLU A CA 1
ATOM 2080 C C . GLU A 1 250 ? 13.783 0.899 -26.670 1.00 74.56 250 GLU A C 1
ATOM 2082 O O . GLU A 1 250 ? 13.879 1.358 -25.532 1.00 74.56 250 GLU A O 1
ATOM 2087 N N . VAL A 1 251 ? 14.022 -0.385 -26.937 1.00 74.31 251 VAL A N 1
ATOM 2088 C CA . VAL A 1 251 ? 14.480 -1.344 -25.924 1.00 74.31 251 VAL A CA 1
ATOM 2089 C C . VAL A 1 251 ? 15.772 -1.979 -26.412 1.00 74.31 251 VAL A C 1
ATOM 2091 O O . VAL A 1 251 ? 15.759 -2.699 -27.403 1.00 74.31 251 VAL A O 1
ATOM 2094 N N . THR A 1 252 ? 16.872 -1.701 -25.719 1.00 73.94 252 THR A N 1
ATOM 2095 C CA . THR A 1 252 ? 18.205 -2.244 -25.998 1.00 73.94 252 THR A CA 1
ATOM 2096 C C . THR A 1 252 ? 18.585 -3.226 -24.894 1.00 73.94 252 THR A C 1
ATOM 2098 O O . THR A 1 252 ? 19.191 -2.875 -23.879 1.00 73.94 252 THR A O 1
ATOM 2101 N N . ASP A 1 253 ? 18.127 -4.466 -25.043 1.00 72.00 253 ASP A N 1
ATOM 2102 C CA . ASP A 1 253 ? 18.457 -5.551 -24.123 1.00 72.00 253 ASP A CA 1
ATOM 2103 C C . ASP A 1 253 ? 18.442 -6.893 -24.865 1.00 72.00 253 ASP A C 1
ATOM 2105 O O . ASP A 1 253 ? 17.406 -7.553 -24.966 1.00 72.00 253 ASP A O 1
ATOM 2109 N N . ASP A 1 254 ? 19.609 -7.288 -25.373 1.00 70.81 254 ASP A N 1
ATOM 2110 C CA . ASP A 1 254 ? 19.852 -8.503 -26.163 1.00 70.81 254 ASP A CA 1
ATOM 2111 C C . ASP A 1 254 ? 19.374 -9.772 -25.431 1.00 70.81 254 ASP A C 1
ATOM 2113 O O . ASP A 1 254 ? 19.043 -10.794 -26.033 1.00 70.81 254 ASP A O 1
ATOM 2117 N N . SER A 1 255 ? 19.297 -9.723 -24.097 1.00 69.00 255 SER A N 1
ATOM 2118 C CA . SER A 1 255 ? 18.836 -10.854 -23.295 1.00 69.00 255 SER A CA 1
ATOM 2119 C C . SER A 1 255 ? 17.322 -11.101 -23.398 1.00 69.00 255 SER A C 1
ATOM 2121 O O . SER A 1 255 ? 16.859 -12.204 -23.087 1.00 69.00 255 SER A O 1
ATOM 2123 N N . LEU A 1 256 ? 16.543 -10.124 -23.884 1.00 70.81 256 LEU A N 1
ATOM 2124 C CA . LEU A 1 256 ? 15.095 -10.248 -24.070 1.00 70.81 256 LEU A CA 1
ATOM 2125 C C . LEU A 1 256 ? 14.713 -11.257 -25.155 1.00 70.81 256 LEU A C 1
ATOM 2127 O O . LEU A 1 256 ? 13.653 -11.873 -25.039 1.00 70.81 256 LEU A O 1
ATOM 2131 N N . GLU A 1 257 ? 15.567 -11.486 -26.158 1.00 64.75 257 GLU A N 1
ATOM 2132 C CA . GLU A 1 257 ? 15.305 -12.468 -27.224 1.00 64.75 257 GLU A CA 1
ATOM 2133 C C . GLU A 1 257 ? 15.085 -13.888 -26.676 1.00 64.75 257 GLU A C 1
ATOM 2135 O O . GLU A 1 257 ? 14.347 -14.689 -27.252 1.00 64.75 257 GLU A O 1
ATOM 2140 N N . TYR A 1 258 ? 15.663 -14.191 -25.511 1.00 60.81 258 TYR A N 1
ATOM 2141 C CA . TYR A 1 258 ? 15.583 -15.501 -24.866 1.00 60.81 258 TYR A CA 1
ATOM 2142 C C . TYR A 1 258 ? 14.437 -15.614 -23.846 1.00 60.81 258 TYR A C 1
ATOM 2144 O O . TYR A 1 258 ? 14.192 -16.693 -23.291 1.00 60.81 258 TYR A O 1
ATOM 2152 N N . PHE A 1 259 ? 13.708 -14.525 -23.581 1.00 64.12 259 PHE A N 1
ATOM 2153 C CA . PHE A 1 259 ? 12.686 -14.489 -22.542 1.00 64.12 259 PHE A CA 1
ATOM 2154 C C . PHE A 1 259 ? 11.335 -15.012 -23.057 1.00 64.12 259 PHE A C 1
ATOM 2156 O O . PHE A 1 259 ? 10.562 -14.326 -23.721 1.00 64.12 259 PHE A O 1
ATOM 2163 N N . LYS A 1 260 ? 11.009 -16.259 -22.698 1.00 55.91 260 LYS A N 1
ATOM 2164 C CA . LYS A 1 260 ? 9.872 -17.036 -23.241 1.00 55.91 260 LYS A CA 1
ATOM 2165 C C . LYS A 1 260 ? 8.464 -16.458 -23.001 1.00 55.91 260 LYS A C 1
ATOM 2167 O O . LYS A 1 260 ? 7.511 -16.965 -23.586 1.00 55.91 260 LYS A O 1
ATOM 2172 N N . LYS A 1 261 ? 8.295 -15.451 -22.134 1.00 55.28 261 LYS A N 1
ATOM 2173 C CA . LYS A 1 261 ? 6.986 -14.864 -21.782 1.00 55.28 261 LYS A CA 1
ATOM 2174 C C . LYS A 1 261 ? 7.002 -13.334 -21.836 1.00 55.28 261 LYS A C 1
ATOM 2176 O O . LYS A 1 261 ? 6.567 -12.665 -20.899 1.00 55.28 261 LYS A O 1
ATOM 2181 N N . ILE A 1 262 ? 7.508 -12.778 -22.933 1.00 56.22 262 ILE A N 1
ATOM 2182 C CA . ILE A 1 262 ? 7.268 -11.373 -23.263 1.00 56.22 262 ILE A CA 1
ATOM 2183 C C . ILE A 1 262 ? 5.891 -11.282 -23.917 1.00 56.22 262 ILE A C 1
ATOM 2185 O O . ILE A 1 262 ? 5.695 -11.725 -25.049 1.00 56.22 262 ILE A O 1
ATOM 2189 N N . ARG A 1 263 ? 4.917 -10.705 -23.207 1.00 50.59 263 ARG A N 1
ATOM 2190 C CA . ARG A 1 263 ? 3.665 -10.282 -23.837 1.00 50.59 263 ARG A CA 1
ATOM 2191 C C . ARG A 1 263 ? 3.797 -8.806 -24.159 1.00 50.59 263 ARG A C 1
ATOM 2193 O O . ARG A 1 263 ? 3.383 -7.941 -23.394 1.00 50.59 263 ARG A O 1
ATOM 2200 N N . CYS A 1 264 ? 4.365 -8.530 -25.318 1.00 50.00 264 CYS A N 1
ATOM 2201 C CA . CYS A 1 264 ? 4.300 -7.201 -25.878 1.00 50.00 264 CYS A CA 1
ATOM 2202 C C . CYS A 1 264 ? 2.971 -7.027 -26.606 1.00 50.00 264 CYS A C 1
ATOM 2204 O O . CYS A 1 264 ? 2.791 -7.507 -27.725 1.00 50.00 264 CYS A O 1
ATOM 2206 N N . VAL A 1 265 ? 2.013 -6.363 -25.965 1.00 42.44 265 VAL A N 1
ATOM 2207 C CA . VAL A 1 265 ? 0.802 -5.925 -26.661 1.00 42.44 265 VAL A CA 1
ATOM 2208 C C . VAL A 1 265 ? 1.077 -4.538 -27.215 1.00 42.44 265 VAL A C 1
ATOM 2210 O O . VAL A 1 265 ? 0.773 -3.524 -26.593 1.00 42.44 265 VAL A O 1
ATOM 2213 N N . PHE A 1 266 ? 1.660 -4.504 -28.408 1.00 46.94 266 PHE A N 1
ATOM 2214 C CA . PHE A 1 266 ? 1.795 -3.271 -29.165 1.00 46.94 266 PHE A CA 1
ATOM 2215 C C . PHE A 1 266 ? 0.479 -2.978 -29.862 1.00 46.94 266 PHE A C 1
ATOM 2217 O O . PHE A 1 266 ? 0.201 -3.478 -30.949 1.00 46.94 266 PHE A O 1
ATOM 2224 N N . LYS A 1 267 ? -0.346 -2.141 -29.245 1.00 41.53 267 LYS A N 1
ATOM 2225 C CA . LYS A 1 267 ? -1.249 -1.323 -30.043 1.00 41.53 267 LYS A CA 1
ATOM 2226 C C . LYS A 1 267 ? -0.429 -0.104 -30.472 1.00 41.53 267 LYS A C 1
ATOM 2228 O O . LYS A 1 267 ? -0.221 0.790 -29.669 1.00 41.53 267 LYS A O 1
ATOM 2233 N N . PHE A 1 268 ? 0.073 -0.138 -31.711 1.00 47.22 268 PHE A N 1
ATOM 2234 C CA . PHE A 1 268 ? 0.685 0.994 -32.429 1.00 47.22 268 PHE A CA 1
ATOM 2235 C C . PHE A 1 268 ? 2.080 1.467 -31.951 1.00 47.22 268 PHE A C 1
ATOM 2237 O O . PHE A 1 268 ? 2.264 2.633 -31.628 1.00 47.22 268 PHE A O 1
ATOM 2244 N N . VAL A 1 269 ? 3.095 0.589 -31.969 1.00 40.28 269 VAL A N 1
ATOM 2245 C CA . VAL A 1 269 ? 4.518 0.986 -31.822 1.00 40.28 269 VAL A CA 1
ATOM 2246 C C . VAL A 1 269 ? 5.196 1.032 -33.192 1.00 40.28 269 VAL A C 1
ATOM 2248 O O . VAL A 1 269 ? 5.069 0.087 -33.967 1.00 40.28 269 VAL A O 1
ATOM 2251 N N . ILE A 1 270 ? 5.912 2.124 -33.491 1.00 38.50 270 ILE A N 1
ATOM 2252 C CA . ILE A 1 270 ? 6.505 2.369 -34.820 1.00 38.50 270 ILE A CA 1
ATOM 2253 C C . ILE A 1 270 ? 7.872 1.686 -35.005 1.00 38.50 270 ILE A C 1
ATOM 2255 O O . ILE A 1 270 ? 8.202 1.340 -36.131 1.00 38.50 270 ILE A O 1
ATOM 2259 N N . PHE A 1 271 ? 8.642 1.384 -33.955 1.00 39.06 271 PHE A N 1
ATOM 2260 C CA . PHE A 1 271 ? 9.859 0.575 -34.101 1.00 39.06 271 PHE A CA 1
ATOM 2261 C C . PHE A 1 271 ? 10.152 -0.220 -32.839 1.00 39.06 271 PHE A C 1
ATOM 2263 O O . PHE A 1 271 ? 10.331 0.355 -31.775 1.00 39.06 271 PHE A O 1
ATOM 2270 N N . LEU A 1 272 ? 10.276 -1.537 -32.986 1.00 40.28 272 LEU A N 1
ATOM 2271 C CA . LEU A 1 272 ? 11.051 -2.343 -32.060 1.00 40.28 272 LEU A CA 1
ATOM 2272 C C . LEU A 1 272 ? 12.316 -2.765 -32.789 1.00 40.28 272 LEU A C 1
ATOM 2274 O O . LEU A 1 272 ? 12.246 -3.460 -33.800 1.00 40.28 272 LEU A O 1
ATOM 2278 N N . LYS A 1 273 ? 13.462 -2.296 -32.309 1.00 36.81 273 LYS A N 1
ATOM 2279 C CA . LYS A 1 273 ? 14.761 -2.739 -32.795 1.00 36.81 273 LYS A CA 1
ATOM 2280 C C . LYS A 1 273 ? 15.379 -3.567 -31.674 1.00 36.81 273 LYS A C 1
ATOM 2282 O O . LYS A 1 273 ? 16.007 -3.008 -30.786 1.00 36.81 273 LYS A O 1
ATOM 2287 N N . LEU A 1 274 ? 15.106 -4.874 -31.686 1.00 37.81 274 LEU A N 1
ATOM 2288 C CA . LEU A 1 274 ? 15.996 -5.840 -31.039 1.00 37.81 274 LEU A CA 1
ATOM 2289 C C . LEU A 1 274 ? 17.277 -5.777 -31.881 1.00 37.81 274 LEU A C 1
ATOM 2291 O O . LEU A 1 274 ? 17.229 -6.091 -33.073 1.00 37.81 274 LEU A O 1
ATOM 2295 N N . ILE A 1 275 ? 18.336 -5.180 -31.339 1.00 33.16 275 ILE A N 1
ATOM 2296 C CA . ILE A 1 275 ? 19.687 -5.237 -31.917 1.00 33.16 275 ILE A CA 1
ATOM 2297 C C . ILE A 1 275 ? 20.443 -6.288 -31.124 1.00 33.16 275 ILE A C 1
ATOM 2299 O O . ILE A 1 275 ? 20.210 -6.310 -29.898 1.00 33.16 275 ILE A O 1
#

Sequence (275 aa):
MDEFLSQGFTSNIQNKSQISPEEEFWVHCSNIHTWSLNSYDTSLLDSYLAFPLLKKLADAGDLIAKRVFKEEISKRLKTNVPQVLRFLLNEKYDLYLTQEELLSSILNTEDSIALSDIASYLEVKYYLVFQFDDLREKFLNIYRSQEDLYNYEYYFSALNGRVLELELFMNKNHALFPRTFNKFKKLERLYLYLDNLGQKMIDFNIKLESLLHLKIIGFGTVRLSNILKNFPNLKSLEIYGDGYGLTQLEVTDDSLEYFKKIRCVFKFVIFLKLI